Protein AF-A0A7S2MQW6-F1 (afdb_monomer_lite)

Organism: NCBI:txid1333877

Sequence (242 aa):
DEAFAADPEVPAHAQTISSLGTTLDVPSPPPAQWRIAEVPEQVVLKRGVRALADALAFTCSEDALQELAKRKDGSCLLMQGSFFRRLLRRELEIKSCHTG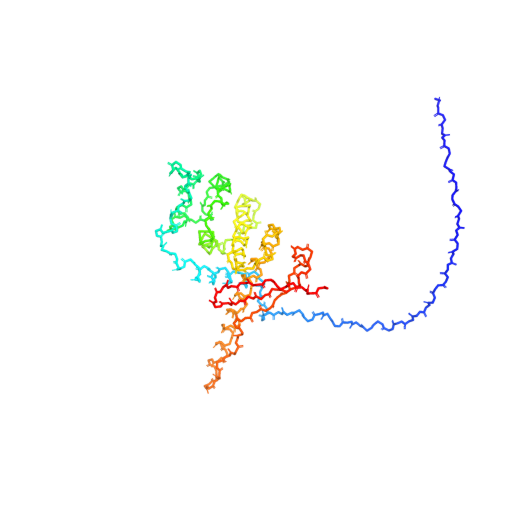DISNAQRDIRHLSCEQLLAIRADALDFSTDSESHSAHANFLLSLDAHLFEKLARRCAAACSRAADASPEAWFSLGVRLALVLGARDTLREEAQADAGKEEGAEESPIPTCWAFKVDETRWGASSYGLFNCETTEAVVLGGDS

pLDDT: mean 86.45, std 15.61, range [42.44, 98.5]

Foldseek 3Di:
DDDDDDDDDDDDDDDDDDDDPPDPPPPDPDPPPPDLVVDDLLQLLLLLLVLCLVVPLVVADLVRLLDFDADPVRHHPFPLSVVLSCLSVVVDQLVPDDLVSLQSRLVCLLRHALNSLSSSCNSCSPDDDPDPVCVSSVSSNVSSLLNNQLNLQCVQAVVAPLCPPFDSVQSSVSSSVLSSLSSSLVSVQVVVVVVVVVDDPDDDDCSDQKDKDAGDCVRRVQFGIKIAGNVVSHIYTDHDPD

Structure (mmCIF, N/CA/C/O backbone):
data_AF-A0A7S2MQW6-F1
#
_entry.id   AF-A0A7S2MQW6-F1
#
loop_
_atom_site.group_PDB
_atom_site.id
_atom_site.type_symbol
_atom_site.label_atom_id
_atom_site.label_alt_id
_atom_site.label_comp_id
_atom_site.label_asym_id
_atom_site.label_entity_id
_atom_site.label_seq_id
_atom_site.pdbx_PDB_ins_code
_atom_site.Cartn_x
_atom_site.Cartn_y
_atom_site.Cartn_z
_atom_site.occupancy
_atom_site.B_iso_or_equiv
_atom_site.auth_seq_id
_atom_site.auth_comp_id
_atom_site.auth_asym_id
_atom_site.auth_atom_id
_atom_site.pdbx_PDB_model_num
ATOM 1 N N . ASP A 1 1 ? 26.365 48.419 41.187 1.00 58.41 1 ASP A N 1
ATOM 2 C CA . ASP A 1 1 ? 27.831 48.356 41.152 1.00 58.41 1 ASP A CA 1
ATOM 3 C C . ASP A 1 1 ? 28.295 46.930 41.294 1.00 58.41 1 ASP A C 1
ATOM 5 O O . ASP A 1 1 ? 28.440 46.462 42.409 1.00 58.41 1 ASP A O 1
ATOM 9 N N . GLU A 1 2 ? 28.480 46.240 40.171 1.00 48.25 2 GLU A N 1
ATOM 10 C CA . GLU A 1 2 ? 29.341 45.058 40.109 1.00 48.25 2 GLU A CA 1
ATOM 11 C C . GLU A 1 2 ? 29.775 44.830 38.652 1.00 48.25 2 GLU A C 1
ATOM 13 O O . GLU A 1 2 ? 29.018 44.387 37.795 1.00 48.25 2 GLU A O 1
ATOM 18 N N . ALA A 1 3 ? 30.984 45.335 38.408 1.00 50.97 3 ALA A N 1
ATOM 19 C CA . ALA A 1 3 ? 32.040 44.919 37.490 1.00 50.97 3 ALA A CA 1
ATOM 20 C C . ALA A 1 3 ? 31.693 44.135 36.204 1.00 50.97 3 ALA A C 1
ATOM 22 O O . ALA A 1 3 ? 31.473 42.927 36.207 1.00 50.97 3 ALA A O 1
ATOM 23 N N . PHE A 1 4 ? 31.850 44.848 35.084 1.00 47.97 4 PHE A N 1
ATOM 24 C CA . PHE A 1 4 ? 32.220 44.335 33.762 1.00 47.97 4 PHE A CA 1
ATOM 25 C C . PHE A 1 4 ? 33.525 43.519 33.834 1.00 47.97 4 PHE A C 1
ATOM 27 O O . PHE A 1 4 ? 34.566 44.058 34.216 1.00 47.97 4 PHE A O 1
ATOM 34 N N . ALA A 1 5 ? 33.484 42.252 33.416 1.00 57.88 5 ALA A N 1
ATOM 35 C CA . ALA A 1 5 ? 34.670 41.438 33.161 1.00 57.88 5 ALA A CA 1
ATOM 36 C C . ALA A 1 5 ? 34.948 41.397 31.651 1.00 57.88 5 ALA A C 1
ATOM 38 O O . ALA A 1 5 ? 34.047 41.165 30.848 1.00 57.88 5 ALA A O 1
ATOM 39 N N . ALA A 1 6 ? 36.197 41.694 31.302 1.00 54.66 6 ALA A N 1
ATOM 40 C CA . ALA A 1 6 ? 36.709 41.874 29.953 1.00 54.66 6 ALA A CA 1
ATOM 41 C C . ALA A 1 6 ? 36.929 40.543 29.212 1.00 54.66 6 ALA A C 1
ATOM 43 O O . ALA A 1 6 ? 37.398 39.570 29.802 1.00 54.66 6 ALA A O 1
ATOM 44 N N . ASP A 1 7 ? 36.645 40.556 27.910 1.00 56.00 7 ASP A N 1
ATOM 45 C CA . ASP A 1 7 ? 36.990 39.505 26.947 1.00 56.00 7 ASP A CA 1
ATOM 46 C C . ASP A 1 7 ? 38.473 39.616 26.537 1.00 56.00 7 ASP A C 1
ATOM 48 O O . ASP A 1 7 ? 38.924 40.721 26.213 1.00 56.00 7 ASP A O 1
ATOM 52 N N . PRO A 1 8 ? 39.249 38.517 26.515 1.00 65.38 8 PRO A N 1
ATOM 53 C CA . PRO A 1 8 ? 40.601 38.524 25.973 1.00 65.38 8 PRO A CA 1
ATOM 54 C C . PRO A 1 8 ? 40.625 38.306 24.450 1.00 65.38 8 PRO A C 1
ATOM 56 O O . PRO A 1 8 ? 40.047 37.362 23.913 1.00 65.38 8 PRO A O 1
ATOM 59 N N . GLU A 1 9 ? 41.370 39.185 23.778 1.00 54.56 9 GLU A N 1
ATOM 60 C CA . GLU A 1 9 ? 41.767 39.122 22.371 1.00 54.56 9 GLU A CA 1
ATOM 61 C C . GLU A 1 9 ? 42.397 37.770 21.991 1.00 54.56 9 GLU A C 1
ATOM 63 O O . GLU A 1 9 ? 43.312 37.279 22.656 1.00 54.56 9 GLU A O 1
ATOM 68 N N . VAL A 1 10 ? 41.968 37.208 20.856 1.00 55.91 10 VAL A N 1
ATOM 69 C CA . VAL A 1 10 ? 42.625 36.067 20.199 1.00 55.91 10 VAL A CA 1
ATOM 70 C C . VAL A 1 10 ? 43.325 36.563 18.924 1.00 55.91 10 VAL A C 1
ATOM 72 O O . VAL A 1 10 ? 42.689 37.235 18.108 1.00 55.91 10 VAL A O 1
ATOM 75 N N . PRO A 1 11 ? 44.623 36.255 18.725 1.00 53.97 11 PRO A N 1
ATOM 76 C CA . PRO A 1 11 ? 45.421 36.812 17.640 1.00 53.97 11 PRO A CA 1
ATOM 77 C C . PRO A 1 11 ? 45.156 36.151 16.283 1.00 53.97 11 PRO A C 1
ATOM 79 O O . PRO A 1 11 ? 44.990 34.938 16.151 1.00 53.97 11 PRO A O 1
ATOM 82 N N . ALA A 1 12 ? 45.200 37.002 15.258 1.00 53.62 12 ALA A N 1
ATOM 83 C CA . ALA A 1 12 ? 45.164 36.667 13.846 1.00 53.62 12 ALA A CA 1
ATOM 84 C C . ALA A 1 12 ? 46.368 35.807 13.426 1.00 53.62 12 ALA A C 1
ATOM 86 O O . ALA A 1 12 ? 47.518 36.214 13.594 1.00 53.62 12 ALA A O 1
ATOM 87 N N . HIS A 1 13 ? 46.105 34.662 12.790 1.00 48.47 13 HIS A N 1
ATOM 88 C CA . HIS A 1 13 ? 47.126 33.876 12.103 1.00 48.47 13 HIS A CA 1
ATOM 89 C C . HIS A 1 13 ? 46.717 33.514 10.670 1.00 48.47 13 HIS A C 1
ATOM 91 O O . HIS A 1 13 ? 45.729 32.832 10.426 1.00 48.47 13 HIS A O 1
ATOM 97 N N . ALA A 1 14 ? 47.588 33.961 9.761 1.00 43.47 14 ALA A N 1
ATOM 98 C CA . ALA A 1 14 ? 48.016 33.319 8.522 1.00 43.47 14 ALA A CA 1
ATOM 99 C C . ALA A 1 14 ? 46.975 33.087 7.411 1.00 43.47 14 ALA A C 1
ATOM 101 O O . ALA A 1 14 ? 46.383 32.021 7.257 1.00 43.47 14 ALA A O 1
ATOM 102 N N . GLN A 1 15 ? 46.915 34.077 6.517 1.00 46.31 15 GLN A N 1
ATOM 103 C CA . GLN A 1 15 ? 46.529 33.896 5.122 1.00 46.31 15 GLN A CA 1
ATOM 104 C C . GLN A 1 15 ? 47.489 32.904 4.445 1.00 46.31 15 GLN A C 1
ATOM 106 O O . GLN A 1 15 ? 48.675 33.191 4.287 1.00 46.31 15 GLN A O 1
ATOM 111 N N . THR A 1 16 ? 46.973 31.748 4.026 1.00 47.38 16 THR A N 1
ATOM 112 C CA . THR A 1 16 ? 47.656 30.855 3.082 1.00 47.38 16 THR A CA 1
ATOM 113 C C . THR A 1 16 ? 46.995 31.013 1.721 1.00 47.38 16 THR A C 1
ATOM 115 O O . THR A 1 16 ? 45.834 30.660 1.526 1.00 47.38 16 THR A O 1
ATOM 118 N N . ILE A 1 17 ? 47.753 31.579 0.787 1.00 53.75 17 ILE A N 1
ATOM 119 C CA . ILE A 1 17 ? 47.411 31.723 -0.626 1.00 53.75 17 ILE A CA 1
ATOM 120 C C . ILE A 1 17 ? 47.468 30.323 -1.249 1.00 53.75 17 ILE A C 1
ATOM 122 O O . ILE A 1 17 ? 48.550 29.757 -1.381 1.00 53.75 17 ILE A O 1
ATOM 126 N N . SER A 1 18 ? 46.316 29.755 -1.610 1.00 47.19 18 SER A N 1
ATOM 127 C CA . SER A 1 18 ? 46.234 28.529 -2.412 1.00 47.19 18 SER A CA 1
ATOM 128 C C . SER A 1 18 ? 45.702 28.844 -3.806 1.00 47.19 18 SER A C 1
ATOM 130 O O . SER A 1 18 ? 44.579 29.308 -3.970 1.00 47.19 18 SER A O 1
ATOM 132 N N . SER A 1 19 ? 46.587 28.610 -4.775 1.00 42.44 19 SER A N 1
ATOM 133 C CA . SER A 1 19 ? 46.403 28.337 -6.202 1.00 42.44 19 SER A CA 1
ATOM 134 C C . SER A 1 19 ? 45.036 28.589 -6.842 1.00 42.44 19 SER A C 1
ATOM 136 O O . SER A 1 19 ? 44.086 27.830 -6.668 1.00 42.44 19 SER A O 1
ATOM 138 N N . LEU A 1 20 ? 45.035 29.554 -7.765 1.00 44.22 20 LEU A N 1
ATOM 139 C CA . LEU A 1 20 ? 44.124 29.634 -8.906 1.00 44.22 20 LEU A CA 1
ATOM 140 C C . LEU A 1 20 ? 44.379 28.451 -9.857 1.00 44.22 20 LEU A C 1
ATOM 142 O O . LEU A 1 20 ? 45.150 28.549 -10.808 1.00 44.22 20 LEU A O 1
ATOM 146 N N . GLY A 1 21 ? 43.741 27.316 -9.580 1.00 46.34 21 GLY A N 1
ATOM 147 C CA . GLY A 1 21 ? 43.510 26.267 -10.566 1.00 46.34 21 GLY A CA 1
ATOM 148 C C . GLY A 1 21 ? 42.206 26.565 -11.295 1.00 46.34 21 GLY A C 1
ATOM 149 O O . GLY A 1 21 ? 41.134 26.301 -10.765 1.00 46.34 21 GLY A O 1
ATOM 150 N N . THR A 1 22 ? 42.283 27.143 -12.493 1.00 46.34 22 THR A N 1
ATOM 151 C CA . THR A 1 22 ? 41.127 27.321 -13.381 1.00 46.34 22 THR A CA 1
ATOM 152 C C . THR A 1 22 ? 40.747 25.962 -13.971 1.00 46.34 22 THR A C 1
ATOM 154 O O . THR A 1 22 ? 41.090 25.636 -15.105 1.00 46.34 22 THR A O 1
ATOM 157 N N . THR A 1 23 ? 40.081 25.124 -13.178 1.00 56.25 23 THR A N 1
ATOM 158 C CA . THR A 1 23 ? 39.354 23.963 -13.689 1.00 56.25 23 THR A CA 1
ATOM 159 C C . THR A 1 23 ? 38.196 24.482 -14.528 1.00 56.25 23 THR A C 1
ATOM 161 O O . THR A 1 23 ? 37.288 25.123 -14.004 1.00 56.25 23 THR A O 1
ATOM 164 N N . LEU A 1 24 ? 38.270 24.252 -15.840 1.00 58.19 24 LEU A N 1
ATOM 165 C CA . LEU A 1 24 ? 37.151 24.425 -16.758 1.00 58.19 24 LEU A CA 1
ATOM 166 C C . LEU A 1 24 ? 35.983 23.590 -16.229 1.00 58.19 24 LEU A C 1
ATOM 168 O O . LEU A 1 24 ? 36.017 22.362 -16.270 1.00 58.19 24 LEU A O 1
ATOM 172 N N . ASP A 1 25 ? 35.000 24.292 -15.677 1.00 56.12 25 ASP A N 1
ATOM 173 C CA . ASP A 1 25 ? 33.755 23.762 -15.146 1.00 56.12 25 ASP A CA 1
ATOM 174 C C . ASP A 1 25 ? 32.937 23.238 -16.332 1.00 56.12 25 ASP A C 1
ATOM 176 O O . ASP A 1 25 ? 32.205 23.977 -16.991 1.00 56.12 25 ASP A O 1
ATOM 180 N N . VAL A 1 26 ? 33.175 21.980 -16.715 1.00 71.50 26 VAL A N 1
ATOM 181 C CA . VAL A 1 26 ? 32.331 21.286 -17.687 1.00 71.50 26 VAL A CA 1
ATOM 182 C C . VAL A 1 26 ? 31.035 20.979 -16.944 1.00 71.50 26 VAL A C 1
ATOM 184 O O . VAL A 1 26 ? 31.076 20.155 -16.027 1.00 71.50 26 VAL A O 1
ATOM 187 N N . PRO A 1 27 ? 29.897 21.613 -17.291 1.00 67.50 27 PRO A N 1
ATOM 188 C CA . PRO A 1 27 ? 28.637 21.317 -16.636 1.00 67.50 27 PRO A CA 1
ATOM 189 C C . PRO A 1 27 ? 28.338 19.841 -16.872 1.00 67.50 27 PRO A C 1
ATOM 191 O O . PRO A 1 27 ? 28.056 19.421 -17.997 1.00 67.50 27 PRO A O 1
ATOM 194 N N . SER A 1 28 ? 28.458 19.042 -15.808 1.00 64.06 28 SER A N 1
ATOM 195 C CA . SER A 1 28 ? 28.019 17.655 -15.824 1.00 64.06 28 SER A CA 1
ATOM 196 C C . SER A 1 28 ? 26.571 17.670 -16.305 1.00 64.06 28 SER A C 1
ATOM 198 O O . SER A 1 28 ? 25.765 18.392 -15.704 1.00 64.06 28 SER A O 1
ATOM 200 N N . PRO A 1 29 ? 26.218 16.933 -17.376 1.00 62.38 29 PRO A N 1
ATOM 201 C CA . PRO A 1 29 ? 24.828 16.839 -17.779 1.00 62.38 29 PRO A CA 1
ATOM 202 C C . PRO A 1 29 ? 24.027 16.412 -16.545 1.00 62.38 29 PRO A C 1
ATOM 204 O O . PRO A 1 29 ? 24.502 15.548 -15.792 1.00 62.38 29 PRO A O 1
ATOM 207 N N . PRO A 1 30 ? 22.874 17.053 -16.275 1.00 61.06 30 PRO A N 1
ATOM 208 C CA . PRO A 1 30 ? 22.051 16.664 -15.146 1.00 61.06 30 PRO A CA 1
ATOM 209 C C . PRO A 1 30 ? 21.809 15.157 -15.261 1.00 61.06 30 PRO A C 1
ATOM 211 O O . PRO A 1 30 ? 21.583 14.673 -16.378 1.00 61.06 30 PRO A O 1
ATOM 214 N N . PRO A 1 31 ? 21.935 14.403 -14.154 1.00 56.22 31 PRO A N 1
ATOM 215 C CA . PRO A 1 31 ? 21.779 12.958 -14.187 1.00 56.22 31 PRO A CA 1
ATOM 216 C C . PRO A 1 31 ? 20.476 12.657 -14.911 1.00 56.22 31 PRO A C 1
ATOM 218 O O . PRO A 1 31 ? 19.449 13.241 -14.561 1.00 56.22 31 PRO A O 1
ATOM 221 N N . ALA A 1 32 ? 20.548 11.829 -15.958 1.00 50.50 32 ALA A N 1
ATOM 222 C CA . ALA A 1 32 ? 19.401 11.483 -16.781 1.00 50.50 32 ALA A CA 1
ATOM 223 C 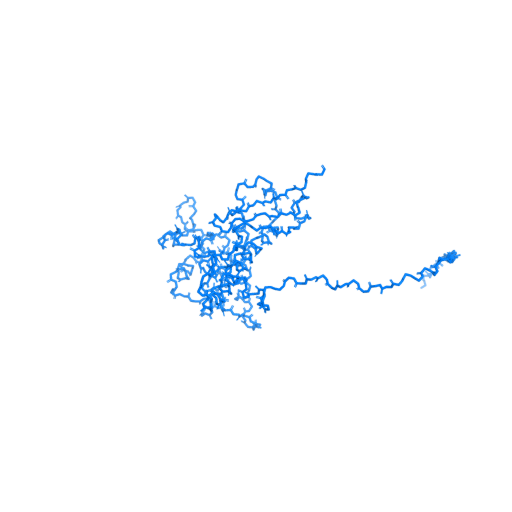C . ALA A 1 32 ? 18.269 11.056 -15.848 1.00 50.50 32 ALA A C 1
ATOM 225 O O . ALA A 1 32 ? 18.327 10.003 -15.210 1.00 50.50 32 ALA A O 1
ATOM 226 N N . GLN A 1 33 ? 17.292 11.941 -15.677 1.00 51.41 33 GLN A N 1
ATOM 227 C CA . GLN A 1 33 ? 16.165 11.671 -14.816 1.00 51.41 33 GLN A CA 1
ATOM 228 C C . GLN A 1 33 ? 15.348 10.649 -15.590 1.00 51.41 33 GLN A C 1
ATOM 230 O O . GLN A 1 33 ? 14.777 10.966 -16.631 1.00 51.41 33 GLN A O 1
ATOM 235 N N . TRP A 1 34 ? 15.389 9.397 -15.144 1.00 51.97 34 TRP A N 1
ATOM 236 C CA . TRP A 1 34 ? 14.617 8.319 -15.741 1.00 51.97 34 TRP A CA 1
ATOM 237 C C . TRP A 1 34 ? 13.142 8.666 -15.546 1.00 51.97 34 TRP A C 1
ATOM 239 O O . TRP A 1 34 ? 12.596 8.517 -14.455 1.00 51.97 34 TRP A O 1
ATOM 249 N N . ARG A 1 35 ? 12.522 9.229 -16.584 1.00 60.66 35 ARG A N 1
ATOM 250 C CA . ARG A 1 35 ? 11.093 9.531 -16.618 1.00 60.66 35 ARG A CA 1
ATOM 251 C C . ARG A 1 35 ? 10.442 8.422 -17.421 1.00 60.66 35 ARG A C 1
ATOM 253 O O . ARG A 1 35 ? 10.737 8.268 -18.601 1.00 60.66 35 ARG A O 1
ATOM 260 N N . ILE A 1 36 ? 9.571 7.658 -16.776 1.00 71.06 36 ILE A N 1
ATOM 261 C CA . ILE A 1 36 ? 8.643 6.779 -17.484 1.00 71.06 36 ILE A CA 1
ATOM 262 C C . ILE A 1 36 ? 7.655 7.720 -18.177 1.00 71.06 36 ILE A C 1
ATOM 264 O O . ILE A 1 36 ? 6.808 8.298 -17.505 1.00 71.06 36 ILE A O 1
ATOM 268 N N . ALA A 1 37 ? 7.874 7.981 -19.468 1.00 67.56 37 ALA A N 1
ATOM 269 C CA . ALA A 1 37 ? 6.926 8.622 -20.384 1.00 67.56 37 ALA A CA 1
ATOM 270 C C . ALA A 1 37 ? 6.151 9.847 -19.845 1.00 67.56 37 ALA A C 1
ATOM 272 O O . ALA A 1 37 ? 4.948 9.972 -20.039 1.00 67.56 37 ALA A O 1
ATOM 273 N N . GLU A 1 38 ? 6.824 10.754 -19.126 1.00 85.00 38 GLU A N 1
ATOM 274 C CA . GLU A 1 38 ? 6.195 11.944 -18.515 1.00 85.00 38 GLU A CA 1
ATOM 275 C C . GLU A 1 38 ? 5.063 11.648 -17.503 1.00 85.00 38 GLU A C 1
ATOM 277 O O . GLU A 1 38 ? 4.389 12.568 -17.036 1.00 85.00 38 GLU A O 1
ATOM 282 N N . VAL A 1 39 ? 4.888 10.388 -17.093 1.00 90.12 39 VAL A N 1
ATOM 283 C CA . VAL A 1 39 ? 3.854 9.969 -16.146 1.00 90.12 39 VAL A CA 1
ATOM 284 C C . VAL A 1 39 ? 4.245 10.407 -14.728 1.00 90.12 39 VAL A C 1
ATOM 286 O O . VAL A 1 39 ? 5.336 10.071 -14.254 1.00 90.12 39 VAL A O 1
ATOM 289 N N . PRO A 1 40 ? 3.378 11.142 -14.004 1.00 92.88 40 PRO A N 1
ATOM 290 C CA . PRO A 1 40 ? 3.662 11.534 -12.628 1.00 92.88 40 PRO A CA 1
ATOM 291 C C . PRO A 1 40 ? 3.847 10.317 -11.715 1.00 92.88 40 PRO A C 1
ATOM 293 O O . PRO A 1 40 ? 3.068 9.366 -11.777 1.00 92.88 40 PRO A O 1
ATOM 296 N N . GLU A 1 41 ? 4.810 10.381 -10.792 1.00 93.62 41 GLU A N 1
ATOM 297 C CA . GLU A 1 41 ? 5.100 9.294 -9.842 1.00 93.62 41 GLU A CA 1
ATOM 298 C C . GLU A 1 41 ? 3.855 8.847 -9.063 1.00 93.62 41 GLU A C 1
ATOM 300 O O . GLU A 1 41 ? 3.633 7.657 -8.869 1.00 93.62 41 GLU A O 1
ATOM 305 N N . GLN A 1 42 ? 2.979 9.784 -8.690 1.00 94.31 42 GLN A N 1
ATOM 306 C CA . GLN A 1 42 ? 1.724 9.469 -8.009 1.00 94.31 42 GLN A CA 1
ATOM 307 C C . GLN A 1 42 ? 0.798 8.576 -8.854 1.00 94.31 42 GLN A C 1
ATOM 309 O O . GLN A 1 42 ? 0.115 7.714 -8.305 1.00 94.31 42 GLN A O 1
ATOM 314 N N . VAL A 1 43 ? 0.769 8.749 -10.180 1.00 95.31 43 VAL A N 1
ATOM 315 C CA . VAL A 1 43 ? -0.017 7.895 -11.088 1.00 95.31 43 VAL A CA 1
ATOM 316 C C . VAL A 1 43 ? 0.586 6.493 -11.138 1.00 95.31 43 VAL A C 1
ATOM 318 O O . VAL A 1 43 ? -0.150 5.512 -11.026 1.00 95.31 43 VAL A O 1
ATOM 321 N N . VAL A 1 44 ? 1.916 6.401 -11.220 1.00 96.50 44 VAL A N 1
ATOM 322 C CA . VAL A 1 44 ? 2.652 5.129 -11.164 1.00 96.50 44 VAL A CA 1
ATOM 323 C C . VAL A 1 44 ? 2.376 4.415 -9.839 1.00 96.50 44 VAL A C 1
ATOM 325 O O . VAL A 1 44 ? 1.979 3.254 -9.834 1.00 96.50 44 VAL A O 1
ATOM 328 N N . LEU A 1 45 ? 2.474 5.116 -8.709 1.00 97.06 45 LEU A N 1
ATOM 329 C CA . LEU A 1 45 ? 2.191 4.556 -7.389 1.00 97.06 45 LEU A CA 1
ATOM 330 C C . LEU A 1 45 ? 0.751 4.038 -7.287 1.00 97.06 45 LEU A C 1
ATOM 332 O O . LEU A 1 45 ? 0.538 2.922 -6.815 1.00 97.06 45 LEU A O 1
ATOM 336 N N . LYS A 1 46 ? -0.240 4.805 -7.769 1.00 97.25 46 LYS A N 1
ATOM 337 C CA . LYS A 1 46 ? -1.646 4.366 -7.793 1.00 97.25 46 LYS A CA 1
ATOM 338 C C . LYS A 1 46 ? -1.825 3.075 -8.588 1.00 97.25 46 LYS A C 1
ATOM 340 O O . LYS A 1 46 ? -2.515 2.173 -8.119 1.00 97.25 46 LYS A O 1
ATOM 345 N N . ARG A 1 47 ? -1.208 2.979 -9.770 1.00 97.62 47 ARG A N 1
ATOM 346 C CA . ARG A 1 47 ? -1.222 1.757 -10.592 1.00 97.62 47 ARG A CA 1
ATOM 347 C C . ARG A 1 47 ? -0.610 0.584 -9.834 1.00 97.62 47 ARG A C 1
ATOM 349 O O . ARG A 1 47 ? -1.229 -0.467 -9.754 1.00 97.62 47 ARG A O 1
ATOM 356 N N . GLY A 1 48 ? 0.525 0.807 -9.177 1.00 97.38 48 GLY A N 1
ATOM 357 C CA . GLY A 1 48 ? 1.181 -0.179 -8.325 1.00 97.38 48 GLY A CA 1
ATOM 358 C C . GLY A 1 48 ? 0.312 -0.707 -7.189 1.00 97.38 48 GLY A C 1
ATOM 359 O O . GLY A 1 48 ? 0.239 -1.912 -6.973 1.00 97.38 48 GLY A O 1
ATOM 360 N N . VAL A 1 49 ? -0.385 0.182 -6.475 1.00 97.62 49 VAL A N 1
ATOM 361 C CA . VAL A 1 49 ? -1.304 -0.217 -5.398 1.00 97.62 49 VAL A CA 1
ATOM 362 C C . VAL A 1 49 ? -2.482 -1.031 -5.941 1.00 97.62 49 VAL A C 1
ATOM 364 O O . VAL A 1 49 ? -2.854 -2.019 -5.312 1.00 97.62 49 VAL A O 1
ATOM 367 N N . ARG A 1 50 ? -3.038 -0.674 -7.110 1.00 97.19 50 ARG A N 1
ATOM 368 C CA . ARG A 1 50 ? -4.080 -1.485 -7.769 1.00 97.19 50 ARG A CA 1
ATOM 369 C C . ARG A 1 50 ? -3.549 -2.859 -8.159 1.00 97.19 50 ARG A C 1
ATOM 371 O O . ARG A 1 50 ? -4.142 -3.848 -7.765 1.00 97.19 50 ARG A O 1
ATOM 378 N N . ALA A 1 51 ? -2.387 -2.921 -8.804 1.00 96.31 51 ALA A N 1
ATOM 379 C CA . ALA A 1 51 ? -1.753 -4.180 -9.188 1.00 96.31 51 ALA A CA 1
ATOM 380 C C . ALA A 1 51 ? -1.480 -5.095 -7.982 1.00 96.31 51 ALA A C 1
ATOM 382 O O . ALA A 1 51 ? -1.663 -6.306 -8.058 1.00 96.31 51 ALA A O 1
ATOM 383 N N . LEU A 1 52 ? -1.075 -4.521 -6.845 1.00 95.62 52 LEU A N 1
ATOM 384 C CA . LEU A 1 52 ? -0.904 -5.254 -5.590 1.00 95.62 52 LEU A CA 1
ATOM 385 C C . LEU A 1 52 ? -2.225 -5.736 -5.002 1.00 95.62 52 LEU A C 1
ATOM 387 O O . LEU A 1 52 ? -2.285 -6.856 -4.502 1.00 95.62 52 LEU A O 1
ATOM 391 N N . ALA A 1 53 ? -3.272 -4.911 -5.039 1.00 95.06 53 ALA A N 1
ATOM 392 C CA . ALA A 1 53 ? -4.604 -5.336 -4.632 1.00 95.06 53 ALA A CA 1
ATOM 393 C C . ALA A 1 53 ? -5.099 -6.479 -5.534 1.00 95.06 53 ALA A C 1
ATOM 395 O O . ALA A 1 53 ? -5.566 -7.493 -5.024 1.00 95.06 53 ALA A O 1
ATOM 396 N N . ASP A 1 54 ? -4.885 -6.379 -6.844 1.00 92.12 54 ASP A N 1
ATOM 397 C CA . ASP A 1 54 ? -5.254 -7.404 -7.816 1.00 92.12 54 ASP A CA 1
ATOM 398 C C . ASP A 1 54 ? -4.490 -8.719 -7.579 1.00 92.12 54 ASP A C 1
ATOM 400 O O . ASP A 1 54 ? -5.074 -9.801 -7.569 1.00 92.12 54 ASP A O 1
ATOM 404 N N . ALA A 1 55 ? -3.187 -8.637 -7.302 1.00 90.94 55 ALA A N 1
ATOM 405 C CA . ALA A 1 55 ? -2.347 -9.808 -7.065 1.00 90.94 55 ALA A CA 1
ATOM 406 C C . ALA A 1 55 ? -2.564 -10.453 -5.686 1.00 90.94 55 ALA A C 1
ATOM 408 O O . ALA A 1 55 ? -2.517 -11.675 -5.565 1.00 90.94 55 ALA A O 1
ATOM 409 N N . LEU A 1 56 ? -2.766 -9.654 -4.631 1.00 86.56 56 LEU A N 1
ATOM 410 C CA . LEU A 1 56 ? -2.772 -10.140 -3.247 1.00 86.56 56 LEU A CA 1
ATOM 411 C C . LEU A 1 56 ? -4.177 -10.239 -2.653 1.00 86.56 56 LEU A C 1
ATOM 413 O O . LEU A 1 56 ? -4.457 -11.203 -1.943 1.00 86.56 56 LEU A O 1
ATOM 417 N N . ALA A 1 57 ? -5.072 -9.289 -2.926 1.00 72.75 57 ALA A N 1
ATOM 418 C CA . ALA A 1 57 ? -6.410 -9.300 -2.337 1.00 72.75 57 ALA A CA 1
ATOM 419 C C . ALA A 1 57 ? -7.318 -10.352 -2.990 1.00 72.75 57 ALA A C 1
ATOM 421 O O . ALA A 1 57 ? -8.085 -10.984 -2.274 1.00 72.75 57 ALA A O 1
ATOM 422 N N . PHE A 1 58 ? -7.172 -10.641 -4.292 1.00 70.44 58 PHE A N 1
ATOM 423 C CA . PHE A 1 58 ? -7.946 -11.711 -4.951 1.00 70.44 58 PHE A CA 1
ATOM 424 C C . PHE A 1 58 ? -7.539 -13.126 -4.527 1.00 70.44 58 PHE A C 1
ATOM 426 O O . PHE A 1 58 ? -8.283 -14.075 -4.769 1.00 70.44 58 PHE A O 1
ATOM 433 N N . THR A 1 59 ? -6.391 -13.292 -3.862 1.00 83.06 59 THR A N 1
ATOM 434 C CA . THR A 1 59 ? -6.049 -14.581 -3.234 1.00 83.06 59 THR A CA 1
ATOM 435 C C . THR A 1 59 ? -6.831 -14.827 -1.941 1.00 83.06 59 THR A C 1
ATOM 437 O O . THR A 1 59 ? -6.890 -15.958 -1.461 1.00 83.06 59 THR A O 1
ATOM 440 N N . CYS A 1 60 ? -7.453 -13.784 -1.382 1.00 87.44 60 CYS A N 1
ATOM 441 C CA . CYS A 1 60 ? -8.258 -13.843 -0.173 1.00 87.44 60 CYS A CA 1
ATOM 442 C C . CYS A 1 60 ? -9.745 -13.907 -0.549 1.00 87.44 60 CYS A C 1
ATOM 444 O O . CYS A 1 60 ? -10.210 -13.138 -1.389 1.00 87.44 60 CYS A O 1
ATOM 446 N N . SER A 1 61 ? -10.515 -14.808 0.067 1.00 91.88 61 SER A N 1
ATOM 447 C CA . SER A 1 61 ? -11.970 -14.783 -0.112 1.00 91.88 61 SER A CA 1
ATOM 448 C C . SER A 1 61 ? -12.557 -13.509 0.501 1.00 91.88 61 SER A C 1
ATOM 450 O O . SER A 1 61 ? -12.019 -12.972 1.473 1.00 91.88 61 SER A O 1
ATOM 452 N N . GLU A 1 62 ? -13.692 -13.039 -0.024 1.00 90.50 62 GLU A N 1
ATOM 453 C CA . GLU A 1 62 ? -14.392 -11.890 0.566 1.00 90.50 62 GLU A CA 1
ATOM 454 C C . GLU A 1 62 ? -14.702 -12.127 2.050 1.00 90.50 62 GLU A C 1
ATOM 456 O O . GLU A 1 62 ? -14.513 -11.228 2.864 1.00 90.50 62 GLU A O 1
ATOM 461 N N . ASP A 1 63 ? -15.078 -13.353 2.424 1.00 92.38 63 ASP A N 1
ATOM 462 C CA . ASP A 1 63 ? -15.306 -13.732 3.821 1.00 92.38 63 ASP A CA 1
ATOM 463 C C . ASP A 1 63 ? -14.046 -13.567 4.680 1.00 92.38 63 ASP A C 1
ATOM 465 O O . ASP A 1 63 ? -14.122 -13.001 5.771 1.00 92.38 63 ASP A O 1
ATOM 469 N N . ALA A 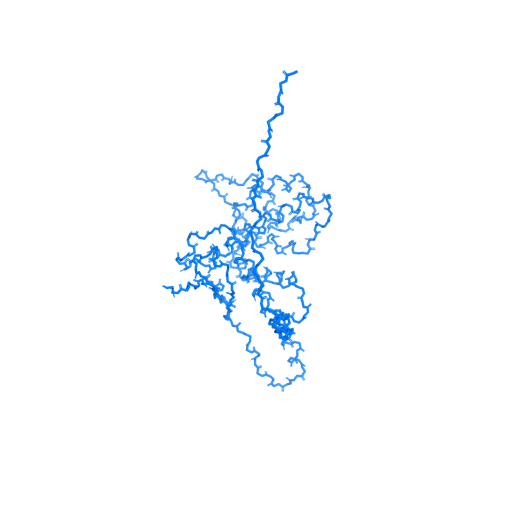1 64 ? -12.879 -13.983 4.176 1.00 93.12 64 ALA A N 1
ATOM 470 C CA . ALA A 1 64 ? -11.611 -13.846 4.885 1.00 93.12 64 ALA A CA 1
ATOM 471 C C . ALA A 1 64 ? -11.191 -12.374 5.041 1.00 93.12 64 ALA A C 1
ATOM 473 O O . ALA A 1 64 ? -10.686 -11.990 6.097 1.00 93.12 64 ALA A O 1
ATOM 474 N N . LEU A 1 65 ? -11.487 -11.509 4.061 1.00 94.19 65 LEU A N 1
ATOM 475 C CA . LEU A 1 65 ? -11.293 -10.062 4.214 1.00 94.19 65 LEU A CA 1
ATOM 476 C C . LEU A 1 65 ? -12.142 -9.485 5.354 1.00 94.19 65 LEU A C 1
ATOM 478 O O . LEU A 1 65 ? -11.706 -8.544 6.015 1.00 94.19 65 LEU A O 1
ATOM 482 N N . GLN A 1 66 ? -13.318 -10.050 5.641 1.00 95.25 66 GLN A N 1
ATOM 483 C CA . GLN A 1 66 ? -14.190 -9.600 6.736 1.00 95.25 66 GLN A CA 1
ATOM 484 C C . GLN A 1 66 ? -13.767 -10.118 8.121 1.00 95.25 66 GLN A C 1
ATOM 486 O O . GLN A 1 66 ? -14.295 -9.658 9.147 1.00 95.25 66 GLN A O 1
ATOM 491 N N . GLU A 1 67 ? -12.821 -11.057 8.186 1.00 96.19 67 GLU A N 1
ATOM 492 C CA . GLU A 1 67 ? -12.308 -11.593 9.442 1.00 96.19 67 GLU A CA 1
ATOM 493 C C . GLU A 1 67 ? -11.347 -10.603 10.108 1.00 96.19 67 GLU A C 1
ATOM 495 O O . GLU A 1 67 ? -10.151 -10.520 9.834 1.00 96.19 67 GLU A O 1
ATOM 500 N N . LEU A 1 68 ? -11.894 -9.812 11.029 1.00 97.31 68 LEU A N 1
ATOM 501 C CA . LEU A 1 68 ? -11.100 -8.890 11.835 1.00 97.31 68 LEU A CA 1
ATOM 502 C C . LEU A 1 68 ? -10.328 -9.628 12.929 1.00 97.31 68 LEU A C 1
ATOM 504 O O . LEU A 1 68 ? -10.830 -10.590 13.518 1.00 97.31 68 LEU A O 1
ATOM 508 N N . ALA A 1 69 ? -9.150 -9.099 13.267 1.00 97.00 69 ALA A N 1
ATOM 509 C CA . ALA A 1 69 ? -8.315 -9.616 14.343 1.00 97.00 69 ALA A CA 1
ATOM 510 C C . ALA A 1 69 ? -9.109 -9.784 15.652 1.00 97.00 69 ALA A C 1
ATOM 512 O O . ALA A 1 69 ? -9.891 -8.913 16.054 1.00 97.00 69 ALA A O 1
ATOM 513 N N . LYS A 1 70 ? -8.883 -10.911 16.332 1.00 97.81 70 LYS A N 1
ATOM 514 C CA . LYS A 1 70 ? -9.519 -11.269 17.606 1.00 97.81 70 LYS A CA 1
ATOM 515 C C . LYS A 1 70 ? -8.475 -11.384 18.715 1.00 97.81 70 LYS A C 1
ATOM 517 O O . LYS A 1 70 ? -7.321 -11.732 18.474 1.00 97.81 70 LYS A O 1
ATOM 522 N N . ARG A 1 71 ? -8.884 -11.084 19.944 1.00 97.06 71 ARG A N 1
ATOM 523 C CA . ARG A 1 71 ? -8.114 -11.341 21.166 1.00 97.06 71 ARG A CA 1
ATOM 524 C C . ARG A 1 71 ? -8.149 -12.835 21.506 1.00 97.06 71 ARG A C 1
ATOM 526 O O . ARG A 1 71 ? -8.913 -13.602 20.926 1.00 97.06 71 ARG A O 1
ATOM 533 N N . LYS A 1 72 ? -7.345 -13.247 22.493 1.00 97.38 72 LYS A N 1
ATOM 534 C CA . LYS A 1 72 ? -7.296 -14.643 22.978 1.00 97.38 72 LYS A CA 1
ATOM 535 C C . LYS A 1 72 ? -8.645 -15.152 23.510 1.00 97.38 72 LYS A C 1
ATOM 537 O O . LYS A 1 72 ? -8.880 -16.351 23.487 1.00 97.38 72 LYS A O 1
ATOM 542 N N . ASP A 1 73 ? -9.511 -14.251 23.972 1.00 96.88 73 ASP A N 1
ATOM 543 C CA . ASP A 1 73 ? -10.875 -14.545 24.436 1.00 96.88 73 ASP A CA 1
ATOM 544 C C . ASP A 1 73 ? -11.911 -14.624 23.292 1.00 96.88 73 ASP A C 1
ATOM 546 O O . ASP A 1 73 ? -13.094 -14.839 23.541 1.00 96.88 73 ASP A O 1
ATOM 550 N N . GLY A 1 74 ? -11.486 -14.432 22.038 1.00 96.69 74 GLY A N 1
ATOM 551 C CA . GLY A 1 74 ? -12.347 -14.414 20.855 1.00 96.69 74 GLY A CA 1
ATOM 552 C C . GLY A 1 74 ? -13.029 -13.070 20.572 1.00 96.69 74 GLY A C 1
ATOM 553 O O . GLY A 1 74 ? -13.627 -12.917 19.504 1.00 96.69 74 GLY A O 1
ATOM 554 N N . SER A 1 75 ? -12.925 -12.080 21.466 1.00 95.69 75 SER A N 1
ATOM 555 C CA . SER A 1 75 ? -13.482 -10.742 21.240 1.00 95.69 75 SER A CA 1
ATOM 556 C C . SER A 1 75 ? -12.726 -9.995 20.137 1.00 95.69 75 SER A C 1
ATOM 558 O O . SER A 1 75 ? -11.544 -10.241 19.893 1.00 95.69 75 SER A O 1
ATOM 560 N N . CYS A 1 76 ? -13.402 -9.080 19.435 1.00 96.12 76 CYS A N 1
ATOM 561 C CA . CYS A 1 76 ? -12.764 -8.300 18.374 1.00 96.12 76 CYS A CA 1
ATOM 562 C C . CYS A 1 76 ? -11.692 -7.371 18.964 1.00 96.12 76 CYS A C 1
ATOM 564 O O . CYS A 1 76 ? -11.929 -6.672 19.950 1.00 96.12 76 CYS A O 1
ATOM 566 N N . LEU A 1 77 ? -10.505 -7.373 18.356 1.00 97.50 77 LEU A N 1
ATOM 567 C CA . LEU A 1 77 ? -9.389 -6.532 18.775 1.00 97.50 77 LEU A CA 1
ATOM 568 C C . LEU A 1 77 ? -9.638 -5.054 18.443 1.00 97.50 77 LEU A C 1
ATOM 570 O O . LEU A 1 77 ? -9.198 -4.191 19.201 1.00 97.50 77 LEU A O 1
ATOM 574 N N . LEU A 1 78 ? -10.354 -4.789 17.345 1.00 97.94 78 LEU A N 1
ATOM 575 C CA . LEU A 1 78 ? -10.664 -3.454 16.840 1.00 97.94 78 LEU A CA 1
ATOM 576 C C . LEU A 1 78 ? -11.887 -2.879 17.558 1.00 97.94 78 LEU A C 1
ATOM 578 O O . LEU A 1 78 ? -12.928 -3.534 17.654 1.00 97.94 78 LEU A O 1
ATOM 582 N N . MET A 1 79 ? -11.786 -1.631 18.008 1.00 97.25 79 MET A N 1
ATOM 583 C CA . MET A 1 79 ? -12.906 -0.906 18.616 1.00 97.25 79 MET A CA 1
ATOM 584 C C . MET A 1 79 ? -13.917 -0.445 17.566 1.00 97.25 79 MET A C 1
ATOM 586 O O . MET A 1 79 ? -15.122 -0.519 17.793 1.00 97.25 79 MET A O 1
ATOM 590 N N . GLN A 1 80 ? -13.439 -0.058 16.387 1.00 97.56 80 GLN A N 1
ATOM 591 C CA . GLN A 1 80 ? -14.231 0.355 15.230 1.00 97.56 80 GLN A CA 1
ATOM 592 C C . GLN A 1 80 ? -14.439 -0.801 14.238 1.00 97.56 80 GLN A C 1
ATOM 594 O O . GLN A 1 80 ? -14.437 -0.618 13.023 1.00 97.56 80 GLN A O 1
ATOM 599 N N . GLY A 1 81 ? -14.628 -2.029 14.735 1.00 97.31 81 GLY A N 1
ATOM 600 C CA . GLY A 1 81 ? -14.751 -3.206 13.869 1.00 97.31 81 GLY A CA 1
ATOM 601 C C . GLY A 1 81 ? -15.929 -3.142 12.882 1.00 97.31 81 GLY A C 1
ATOM 602 O O . GLY A 1 81 ? -15.809 -3.586 11.745 1.00 97.31 81 GLY A O 1
ATOM 603 N N . SER A 1 82 ? -17.070 -2.563 13.266 1.00 97.56 82 SER A N 1
ATOM 604 C CA . SER A 1 82 ? -18.204 -2.370 12.344 1.00 97.56 82 SER A CA 1
ATOM 605 C C . SER A 1 82 ? -17.881 -1.391 11.212 1.00 97.56 82 SER A C 1
ATOM 607 O O . SER A 1 82 ? -18.276 -1.637 10.076 1.00 97.56 82 SER A O 1
ATOM 609 N N . PHE A 1 83 ? -17.135 -0.323 11.502 1.00 98.12 83 PHE A N 1
ATOM 610 C CA . PHE A 1 83 ? -16.687 0.657 10.514 1.00 98.12 83 PHE A CA 1
ATOM 611 C C . PHE A 1 83 ? -15.804 0.004 9.444 1.00 98.12 83 PHE A C 1
ATOM 613 O O . PHE A 1 83 ? -16.094 0.128 8.256 1.00 98.12 83 PHE A O 1
ATOM 620 N N . PHE A 1 84 ? -14.796 -0.776 9.848 1.00 98.31 84 PHE A N 1
ATOM 621 C CA . PHE A 1 84 ? -13.918 -1.453 8.888 1.00 98.31 84 PHE A CA 1
ATOM 622 C C . PHE A 1 84 ? -14.631 -2.520 8.064 1.00 98.31 84 PHE A C 1
ATOM 624 O O . PHE A 1 84 ? -14.375 -2.603 6.870 1.00 98.31 84 PHE A O 1
ATOM 631 N N . ARG A 1 85 ? -15.568 -3.287 8.641 1.00 97.88 85 ARG A N 1
ATOM 632 C CA . ARG A 1 85 ? -16.378 -4.227 7.842 1.00 97.88 85 ARG A CA 1
ATOM 633 C C . ARG A 1 85 ? -17.160 -3.508 6.749 1.00 97.88 85 ARG A C 1
ATOM 635 O O . ARG A 1 85 ? -17.162 -3.955 5.612 1.00 97.88 85 ARG A O 1
ATOM 642 N N . ARG A 1 86 ? -17.781 -2.368 7.069 1.00 97.94 86 ARG A N 1
ATOM 643 C CA . ARG A 1 86 ? -18.515 -1.567 6.078 1.00 97.94 86 ARG A CA 1
ATOM 644 C C . ARG A 1 86 ? -17.599 -1.040 4.974 1.00 97.94 86 ARG A C 1
ATOM 646 O O . ARG A 1 86 ? -17.975 -1.124 3.811 1.00 97.94 86 ARG A O 1
ATOM 653 N N . LEU A 1 87 ? -16.398 -0.560 5.321 1.00 97.50 87 LEU A N 1
ATOM 654 C CA . LEU A 1 87 ? -15.388 -0.171 4.327 1.00 97.50 87 LEU A CA 1
ATOM 655 C C . LEU A 1 87 ? -14.998 -1.357 3.432 1.00 97.50 87 LEU A C 1
ATOM 657 O O . LEU A 1 87 ? -15.050 -1.247 2.215 1.00 97.50 87 LEU A O 1
ATOM 661 N N . LEU A 1 88 ? -14.674 -2.508 4.025 1.00 96.81 88 LEU A N 1
ATOM 662 C CA . LEU A 1 88 ? -14.236 -3.707 3.300 1.00 96.81 88 LEU A CA 1
ATOM 663 C C . LEU A 1 88 ? -15.342 -4.328 2.435 1.00 96.81 88 LEU A C 1
ATOM 665 O O . LEU A 1 88 ? -15.046 -5.031 1.478 1.00 96.81 88 LEU A O 1
ATOM 669 N N . ARG A 1 89 ? -16.616 -4.090 2.766 1.00 96.56 89 ARG A N 1
ATOM 670 C CA . ARG A 1 89 ? -17.780 -4.469 1.943 1.00 96.56 89 ARG A CA 1
ATOM 671 C C . ARG A 1 89 ? -18.157 -3.424 0.900 1.00 96.56 89 ARG A C 1
ATOM 673 O O . ARG A 1 89 ? -19.142 -3.615 0.195 1.00 96.56 89 ARG A O 1
ATOM 680 N N . ARG A 1 90 ? -17.430 -2.304 0.834 1.00 96.50 90 ARG A N 1
ATOM 681 C CA . ARG A 1 90 ? -17.760 -1.154 -0.022 1.00 96.50 90 ARG A CA 1
ATOM 682 C C . ARG A 1 90 ? -19.149 -0.567 0.258 1.00 96.50 90 ARG A C 1
ATOM 684 O O . ARG A 1 90 ? -19.745 0.086 -0.588 1.00 96.50 90 ARG A O 1
ATOM 691 N N . GLU A 1 91 ? -19.658 -0.761 1.475 1.00 97.50 91 GLU A N 1
ATOM 692 C CA . GLU A 1 91 ? -20.893 -0.137 1.976 1.00 97.50 91 GLU A CA 1
ATOM 693 C C . GLU A 1 91 ? -20.643 1.298 2.476 1.00 97.50 91 GLU A C 1
ATOM 695 O O . GLU A 1 91 ? -21.571 2.009 2.875 1.00 97.50 91 GLU A O 1
ATOM 700 N N . LEU A 1 92 ? -19.374 1.703 2.544 1.00 97.31 92 LEU A N 1
ATOM 701 C CA . LEU A 1 92 ? -18.931 3.002 3.017 1.00 97.31 92 LEU A CA 1
ATOM 702 C C . LEU A 1 92 ? -17.699 3.438 2.221 1.00 97.31 92 LEU A C 1
ATOM 704 O O . LEU A 1 92 ? -16.771 2.657 2.036 1.00 97.31 92 LEU A O 1
ATOM 708 N N . GLU A 1 93 ? -17.672 4.699 1.799 1.00 97.06 93 GLU A N 1
ATOM 709 C CA . GLU A 1 93 ? -16.507 5.311 1.160 1.00 97.06 93 GLU A CA 1
ATOM 710 C C . GLU A 1 93 ? -15.832 6.266 2.144 1.00 97.06 93 GLU A C 1
ATOM 712 O O . GLU A 1 93 ? -16.513 7.089 2.760 1.00 97.06 93 GLU A O 1
ATOM 717 N N . ILE A 1 94 ? -14.498 6.231 2.245 1.00 96.94 94 ILE A N 1
ATOM 718 C CA . ILE A 1 94 ? -13.732 7.075 3.184 1.00 96.94 94 ILE A CA 1
ATOM 719 C C . ILE A 1 94 ? -14.108 8.558 3.060 1.00 96.94 94 ILE A C 1
ATOM 721 O O . ILE A 1 94 ? -14.296 9.221 4.072 1.00 96.94 94 ILE A O 1
ATOM 725 N N . LYS A 1 95 ? -14.279 9.067 1.833 1.00 95.75 95 LYS A N 1
ATOM 726 C CA . LYS A 1 95 ? -14.629 10.475 1.563 1.00 95.75 95 LYS A CA 1
ATOM 727 C C . LYS A 1 95 ? -16.006 10.905 2.088 1.00 95.75 95 LYS A C 1
ATOM 729 O O . LYS A 1 95 ? -16.276 12.098 2.162 1.00 95.75 95 LYS A O 1
ATOM 734 N N . SER A 1 96 ? -16.880 9.946 2.394 1.00 95.50 96 SER A N 1
ATOM 735 C CA . SER A 1 96 ? -18.242 10.180 2.896 1.00 95.50 96 SER A CA 1
ATOM 736 C C . SER A 1 96 ? -18.356 10.037 4.417 1.00 95.50 96 SER A C 1
ATOM 738 O O . SER A 1 96 ? -19.415 10.297 4.989 1.00 95.50 96 SER A O 1
ATOM 740 N N . CYS A 1 97 ? -17.284 9.602 5.080 1.00 96.50 97 CYS A N 1
ATOM 741 C CA . CYS A 1 97 ? -17.284 9.335 6.507 1.00 96.50 97 CYS A CA 1
ATOM 742 C C . CYS A 1 97 ? -17.280 10.625 7.329 1.00 96.50 97 CYS A C 1
ATOM 744 O O . CYS A 1 97 ? -16.674 11.634 6.971 1.00 96.50 97 CYS A O 1
ATOM 746 N N . HIS A 1 98 ? -17.902 10.567 8.503 1.00 96.44 98 HIS A N 1
ATOM 747 C CA . HIS A 1 98 ? -17.816 11.660 9.456 1.00 96.44 98 HIS A CA 1
ATOM 748 C C . HIS A 1 98 ? -16.412 11.720 10.082 1.00 96.44 98 HIS A C 1
ATOM 750 O O . HIS A 1 98 ? -15.824 10.692 10.427 1.00 96.44 98 HIS A O 1
ATOM 756 N N . THR A 1 99 ? -15.897 12.933 10.310 1.00 96.50 99 THR A N 1
ATOM 757 C CA . THR A 1 99 ? -14.575 13.187 10.918 1.00 96.50 99 THR A CA 1
ATOM 758 C C . THR A 1 99 ? -14.378 12.419 12.229 1.00 96.50 99 THR A C 1
ATOM 760 O O . THR A 1 99 ? -13.287 11.912 12.496 1.00 96.50 99 THR A O 1
ATOM 763 N N . GLY A 1 100 ? -15.438 12.291 13.036 1.00 97.31 100 GLY A N 1
ATOM 764 C CA . GLY A 1 100 ? -15.420 11.531 14.288 1.00 97.31 100 GLY A CA 1
ATOM 765 C C . GLY A 1 100 ? -15.163 10.035 14.089 1.00 97.31 100 GLY A C 1
ATOM 766 O O . GLY A 1 100 ? -14.331 9.467 14.793 1.00 97.31 100 GLY A O 1
ATOM 767 N N . ASP A 1 101 ? -15.807 9.412 13.099 1.00 97.44 101 ASP A N 1
ATOM 768 C CA . ASP A 1 101 ? -15.632 7.984 12.804 1.00 97.44 101 ASP A CA 1
ATOM 769 C C . ASP A 1 101 ? -14.210 7.707 12.311 1.00 97.44 101 ASP A C 1
ATOM 771 O O . ASP A 1 101 ? -13.538 6.803 12.808 1.00 97.44 101 ASP A O 1
ATOM 775 N N . ILE A 1 102 ? -13.715 8.556 11.403 1.00 97.56 102 ILE A N 1
ATOM 776 C CA . ILE A 1 102 ? -12.350 8.482 10.869 1.00 97.56 102 ILE A CA 1
ATOM 777 C C . ILE A 1 102 ? -11.316 8.600 11.989 1.00 97.56 102 ILE A C 1
ATOM 779 O O . ILE A 1 102 ? -10.422 7.761 12.097 1.00 97.56 102 ILE A O 1
ATOM 783 N N . SER A 1 103 ? -11.461 9.604 12.856 1.00 97.31 103 SER A N 1
ATOM 784 C CA . SER A 1 103 ? -10.535 9.847 13.969 1.00 97.31 103 SER A CA 1
ATOM 785 C C . SER A 1 103 ? -10.515 8.674 14.953 1.00 97.31 103 SER A C 1
ATOM 787 O O . SER A 1 103 ? -9.450 8.242 15.394 1.00 97.31 103 SER A O 1
ATOM 789 N N . ASN A 1 104 ? -11.685 8.110 15.261 1.00 97.62 104 ASN A N 1
ATOM 790 C CA . ASN A 1 104 ? -11.802 6.958 16.153 1.00 97.62 104 ASN A CA 1
ATOM 791 C C . ASN A 1 104 ? -11.198 5.683 15.545 1.00 97.62 104 ASN A C 1
ATOM 793 O O . ASN A 1 104 ? -10.637 4.866 16.277 1.00 97.62 104 ASN A O 1
ATOM 797 N N . ALA A 1 105 ? -11.283 5.513 14.223 1.00 98.00 105 ALA A N 1
ATOM 798 C CA . ALA A 1 105 ? -10.787 4.335 13.516 1.00 98.00 105 ALA A CA 1
ATOM 799 C C . ALA A 1 105 ? -9.258 4.319 13.334 1.00 98.00 105 ALA A C 1
ATOM 801 O O . ALA A 1 105 ? -8.679 3.244 13.180 1.00 98.00 105 ALA A O 1
ATOM 802 N N . GLN A 1 106 ? -8.575 5.470 13.397 1.00 97.56 106 GLN A N 1
ATOM 803 C CA . GLN A 1 106 ? -7.125 5.570 13.151 1.00 97.56 106 GLN A CA 1
ATOM 804 C C . GLN A 1 106 ? -6.284 4.601 13.996 1.00 97.56 106 GLN A C 1
ATOM 806 O O . GLN A 1 106 ? -5.354 3.974 13.491 1.00 97.56 106 GLN A O 1
ATOM 811 N N . ARG A 1 107 ? -6.623 4.429 15.281 1.00 97.06 107 ARG A N 1
ATOM 812 C CA . ARG A 1 107 ? -5.865 3.557 16.200 1.00 97.06 107 ARG A CA 1
ATOM 813 C C . ARG A 1 107 ? -5.952 2.074 15.846 1.00 97.06 107 ARG A C 1
ATOM 815 O O . ARG A 1 107 ? -5.069 1.305 16.225 1.00 97.06 107 ARG A O 1
ATOM 822 N N . ASP A 1 108 ? -7.006 1.686 15.141 1.00 98.38 108 ASP A N 1
ATOM 823 C CA . ASP A 1 108 ? -7.296 0.301 14.796 1.00 98.38 108 ASP A CA 1
ATOM 824 C C . ASP A 1 108 ? -6.637 -0.131 13.477 1.00 98.38 108 ASP A C 1
ATOM 826 O O . ASP A 1 108 ? -6.475 -1.331 13.257 1.00 98.38 108 ASP A O 1
ATOM 830 N N . ILE A 1 109 ? -6.174 0.811 12.641 1.00 98.38 109 ILE A N 1
ATOM 831 C CA . ILE A 1 109 ? -5.524 0.535 11.342 1.00 98.38 109 ILE A CA 1
ATOM 832 C C . ILE A 1 109 ? -4.377 -0.472 11.491 1.00 98.38 109 ILE A C 1
ATOM 834 O O . ILE A 1 109 ? -4.264 -1.421 10.716 1.00 98.38 109 ILE A O 1
ATOM 838 N N . ARG A 1 110 ? -3.550 -0.324 12.532 1.00 97.88 110 ARG A N 1
ATOM 839 C CA . ARG A 1 110 ? -2.409 -1.218 12.804 1.00 97.88 110 ARG A CA 1
ATOM 840 C C . ARG A 1 110 ? -2.802 -2.692 12.961 1.00 97.88 110 ARG A C 1
ATOM 842 O O . ARG A 1 110 ? -1.957 -3.573 12.790 1.00 97.88 110 ARG A O 1
ATOM 849 N N . HIS A 1 111 ? -4.059 -2.969 13.306 1.00 98.06 111 HIS A N 1
ATOM 850 C CA . HIS A 1 111 ? -4.583 -4.314 13.530 1.00 98.06 111 HIS A CA 1
ATOM 851 C C . HIS A 1 111 ? -5.149 -4.971 12.265 1.00 98.06 111 HIS A C 1
ATOM 853 O O . HIS A 1 111 ? -5.419 -6.169 12.297 1.00 98.06 111 HIS A O 1
ATOM 859 N N . LEU A 1 112 ? -5.290 -4.230 11.163 1.00 98.12 112 LEU A N 1
ATOM 860 C CA . LEU A 1 112 ? -5.757 -4.767 9.884 1.00 98.12 112 LEU A CA 1
ATOM 861 C C . LEU A 1 112 ? -4.682 -5.610 9.194 1.00 98.12 112 LEU A C 1
ATOM 863 O O . LEU A 1 112 ? -3.488 -5.332 9.329 1.00 98.12 112 LEU A O 1
ATOM 867 N N . SER A 1 113 ? -5.087 -6.629 8.440 1.00 97.06 113 SER A N 1
ATOM 868 C CA . SER A 1 113 ? -4.175 -7.402 7.591 1.00 97.06 113 SER A CA 1
ATOM 869 C C . SER A 1 113 ? -3.651 -6.560 6.416 1.00 97.06 113 SER A C 1
ATOM 871 O O . SER A 1 113 ? -4.165 -5.480 6.127 1.00 97.06 113 SER A O 1
ATOM 873 N N . CYS A 1 114 ? -2.613 -7.041 5.729 1.00 97.25 114 CYS A N 1
ATOM 874 C CA . CYS A 1 114 ? -2.084 -6.356 4.544 1.00 97.25 114 CYS A CA 1
ATOM 875 C C . CYS A 1 114 ? -3.143 -6.264 3.429 1.00 97.25 114 CYS A C 1
ATOM 877 O O . CYS A 1 114 ? -3.296 -5.216 2.813 1.00 97.25 114 CYS A O 1
ATOM 879 N N . GLU A 1 115 ? -3.924 -7.325 3.234 1.00 96.81 115 GLU A N 1
ATOM 880 C CA . GLU A 1 115 ? -5.012 -7.413 2.257 1.00 96.81 115 GLU A CA 1
ATOM 881 C C . GLU A 1 115 ? -6.144 -6.438 2.583 1.00 96.81 115 GLU A C 1
ATOM 883 O O . GLU A 1 115 ? -6.619 -5.735 1.697 1.00 96.81 115 GLU A O 1
ATOM 888 N N . GLN A 1 116 ? -6.535 -6.336 3.858 1.00 97.50 116 GLN A N 1
ATOM 889 C CA . GLN A 1 116 ? -7.542 -5.370 4.306 1.00 97.50 116 GLN A CA 1
ATOM 890 C C . GLN A 1 116 ? -7.075 -3.927 4.069 1.00 97.50 116 GLN A C 1
ATOM 892 O O . GLN A 1 116 ? -7.847 -3.099 3.588 1.00 97.50 116 GLN A O 1
ATOM 897 N N . LEU A 1 117 ? -5.807 -3.624 4.373 1.00 98.19 117 LEU A N 1
ATOM 898 C CA . LEU A 1 117 ? -5.213 -2.309 4.112 1.00 98.19 117 LEU A CA 1
ATOM 899 C C . LEU A 1 117 ? -5.165 -2.000 2.608 1.00 98.19 117 LEU A C 1
ATOM 901 O O . LEU A 1 117 ? -5.527 -0.894 2.215 1.00 98.19 117 LEU A O 1
ATOM 905 N N . LEU A 1 118 ? -4.767 -2.971 1.776 1.00 97.31 118 LEU A N 1
ATOM 906 C CA . LEU A 1 118 ? -4.750 -2.844 0.314 1.00 97.31 118 LEU A CA 1
ATOM 907 C C . LEU A 1 118 ? -6.147 -2.591 -0.246 1.00 97.31 118 LEU A C 1
ATOM 909 O O . LEU A 1 118 ? -6.309 -1.658 -1.024 1.00 97.31 118 LEU A O 1
ATOM 913 N N . ALA A 1 119 ? -7.146 -3.372 0.171 1.00 96.69 119 ALA A N 1
ATOM 914 C CA . ALA A 1 119 ? -8.525 -3.230 -0.290 1.00 96.69 119 ALA A CA 1
ATOM 915 C C . ALA A 1 119 ? -9.074 -1.831 0.026 1.00 96.69 119 ALA A C 1
ATOM 917 O O . ALA A 1 119 ? -9.522 -1.117 -0.869 1.00 96.69 119 ALA A O 1
ATOM 918 N N . ILE A 1 120 ? -8.934 -1.391 1.283 1.00 97.50 120 ILE A N 1
ATOM 919 C CA . ILE A 1 120 ? -9.360 -0.052 1.713 1.00 97.50 120 ILE A CA 1
ATOM 920 C C . ILE A 1 120 ? -8.608 1.033 0.933 1.00 97.50 120 ILE A C 1
ATOM 922 O O . ILE A 1 120 ? -9.204 2.030 0.521 1.00 97.50 120 ILE A O 1
ATOM 926 N N . ARG A 1 121 ? -7.294 0.867 0.732 1.00 97.44 121 ARG A N 1
ATOM 927 C CA . ARG A 1 121 ? -6.484 1.874 0.046 1.00 97.44 121 ARG A CA 1
ATOM 928 C C . ARG A 1 121 ? -6.823 1.976 -1.435 1.00 97.44 121 ARG A C 1
ATOM 930 O O . ARG A 1 121 ? -6.909 3.102 -1.925 1.00 97.44 121 ARG A O 1
ATOM 937 N N . ALA A 1 122 ? -7.003 0.842 -2.112 1.00 96.81 122 ALA A N 1
ATOM 938 C CA . ALA A 1 122 ? -7.331 0.748 -3.531 1.00 96.81 122 ALA A CA 1
ATOM 939 C C . ALA A 1 122 ? -8.647 1.471 -3.848 1.00 96.81 122 ALA A C 1
ATOM 941 O O . ALA A 1 122 ? -8.689 2.291 -4.767 1.00 96.81 122 ALA A O 1
ATOM 942 N N . ASP A 1 123 ? -9.669 1.263 -3.014 1.00 96.69 123 ASP A N 1
ATOM 943 C CA . ASP A 1 123 ? -10.973 1.922 -3.143 1.00 96.69 123 ASP A CA 1
ATOM 944 C C . ASP A 1 123 ? -10.901 3.442 -2.854 1.00 96.69 123 ASP A C 1
ATOM 946 O O . ASP A 1 123 ? -11.777 4.209 -3.254 1.00 96.69 123 ASP A O 1
ATOM 950 N N . ALA A 1 124 ? -9.829 3.912 -2.205 1.00 97.00 124 ALA A N 1
ATOM 951 C CA . ALA A 1 124 ? -9.598 5.317 -1.861 1.00 97.00 124 ALA A CA 1
ATOM 952 C C . ALA A 1 124 ? -8.496 6.004 -2.694 1.00 97.00 124 ALA A C 1
ATOM 954 O O . ALA A 1 124 ? -8.072 7.111 -2.354 1.00 97.00 124 ALA A O 1
ATOM 955 N N . LEU A 1 125 ? -7.989 5.387 -3.770 1.00 96.31 125 LEU A N 1
ATOM 956 C CA . LEU A 1 125 ? -6.860 5.939 -4.543 1.00 96.31 125 LEU A CA 1
ATOM 957 C C . LEU A 1 125 ? -7.142 7.303 -5.168 1.00 96.31 125 LEU A C 1
ATOM 959 O O . LEU A 1 125 ? -6.228 8.119 -5.288 1.00 96.31 125 LEU A O 1
ATOM 963 N N . ASP A 1 126 ? -8.389 7.570 -5.537 1.00 95.00 126 ASP A N 1
ATOM 964 C CA . ASP A 1 126 ? -8.773 8.814 -6.209 1.00 95.00 126 ASP A CA 1
ATOM 965 C C . ASP A 1 126 ? -9.296 9.888 -5.256 1.00 95.00 126 ASP A C 1
ATOM 967 O O . ASP A 1 126 ? -9.649 10.986 -5.681 1.00 95.00 126 ASP A O 1
ATOM 971 N N . PHE A 1 127 ? -9.278 9.611 -3.954 1.00 93.94 127 PHE A N 1
ATOM 972 C CA . PHE A 1 127 ? -9.587 10.603 -2.943 1.00 93.94 127 PHE A CA 1
ATOM 973 C C . PHE A 1 127 ? -8.338 11.435 -2.608 1.00 93.94 127 PHE A C 1
ATOM 975 O O . PHE A 1 127 ? -7.404 10.933 -1.987 1.00 93.94 127 PHE A O 1
ATOM 982 N N . SER A 1 128 ? -8.330 12.708 -3.023 1.00 86.69 128 SER A N 1
ATOM 983 C CA . SER A 1 128 ? -7.339 13.708 -2.590 1.00 86.69 128 SER A CA 1
ATOM 984 C C . SER A 1 128 ? -7.930 14.585 -1.487 1.00 86.69 128 SER A C 1
ATOM 986 O O . SER A 1 128 ? -9.077 15.028 -1.589 1.00 86.69 128 SER A O 1
ATOM 988 N N . THR A 1 129 ? -7.159 14.844 -0.432 1.00 82.38 129 THR A N 1
ATOM 989 C CA . THR A 1 129 ? -7.568 15.673 0.711 1.00 82.38 129 THR A CA 1
ATOM 990 C C . THR A 1 129 ? -6.649 16.880 0.846 1.00 82.38 129 THR A C 1
ATOM 992 O O . THR A 1 129 ? -5.900 16.982 1.812 1.00 82.38 129 THR A O 1
ATOM 995 N N . ASP A 1 130 ? -6.713 17.799 -0.115 1.00 81.12 130 ASP A N 1
ATOM 996 C CA . ASP A 1 130 ? -5.895 19.023 -0.090 1.00 81.12 130 ASP A CA 1
ATOM 997 C C . ASP A 1 130 ? -6.512 20.138 0.779 1.00 81.12 130 ASP A C 1
ATOM 999 O O . ASP A 1 130 ? -5.909 21.186 0.991 1.00 81.12 130 ASP A O 1
ATOM 1003 N N . SER A 1 131 ? -7.725 19.929 1.308 1.00 83.56 131 SER A N 1
ATOM 1004 C CA . SER A 1 131 ? -8.384 20.889 2.198 1.00 83.56 131 SER A CA 1
ATOM 1005 C C . SER A 1 131 ? -7.980 20.677 3.657 1.00 83.56 131 SER A C 1
ATOM 1007 O O . SER A 1 131 ? -8.096 19.571 4.183 1.00 83.56 131 SER A O 1
ATOM 1009 N N . GLU A 1 132 ? -7.632 21.759 4.360 1.00 79.94 132 GLU A N 1
ATOM 1010 C CA . GLU A 1 132 ? -7.373 21.755 5.812 1.00 79.94 132 GLU A CA 1
ATOM 1011 C C . GLU A 1 132 ? -8.548 21.185 6.627 1.00 79.94 132 GLU A C 1
ATOM 1013 O O . GLU A 1 132 ? -8.354 20.527 7.654 1.00 79.94 132 GLU A O 1
ATOM 1018 N N . SER A 1 133 ? -9.778 21.363 6.130 1.00 84.00 133 SER A N 1
ATOM 1019 C CA . SER A 1 133 ? -10.994 20.811 6.740 1.00 84.00 133 SER A CA 1
ATOM 1020 C C . SER A 1 133 ? -11.026 19.273 6.754 1.00 84.00 133 SER A C 1
ATOM 1022 O O . SER A 1 133 ? -11.811 18.673 7.488 1.00 84.00 133 SER A O 1
ATOM 1024 N N . HIS A 1 134 ? -10.150 18.621 5.982 1.00 90.62 134 HIS A N 1
ATOM 1025 C CA . HIS A 1 134 ? -10.042 17.169 5.854 1.00 90.62 134 HIS A CA 1
ATOM 1026 C C . HIS A 1 134 ? -8.827 16.594 6.604 1.00 90.62 134 HIS A C 1
ATOM 1028 O O . HIS A 1 134 ? -8.438 15.455 6.349 1.00 90.62 134 HIS A O 1
ATOM 1034 N N . SER A 1 135 ? -8.246 17.322 7.564 1.00 94.81 135 SER A N 1
ATOM 1035 C CA . SER A 1 135 ? -7.061 16.873 8.318 1.00 94.81 135 SER A CA 1
ATOM 1036 C C . SER A 1 135 ? -7.203 15.474 8.941 1.00 94.81 135 SER A C 1
ATOM 1038 O O . SER A 1 135 ? -6.264 14.681 8.891 1.00 94.81 135 SER A O 1
ATOM 1040 N N . ALA A 1 136 ? -8.381 15.107 9.459 1.00 96.00 136 ALA A N 1
ATOM 1041 C CA . ALA A 1 136 ? -8.623 13.757 9.980 1.00 96.00 136 ALA A CA 1
ATOM 1042 C C . ALA A 1 136 ? -8.533 12.672 8.892 1.00 96.00 136 ALA A C 1
ATOM 1044 O O . ALA A 1 136 ? -7.956 11.610 9.130 1.00 96.00 136 ALA A O 1
ATOM 1045 N N . HIS A 1 137 ? -9.068 12.947 7.699 1.00 96.88 137 HIS A N 1
ATOM 1046 C CA . HIS A 1 137 ? -9.004 12.043 6.550 1.00 96.88 137 HIS A CA 1
ATOM 1047 C C . HIS A 1 137 ? -7.573 11.924 6.026 1.00 96.88 137 HIS A C 1
ATOM 1049 O O . HIS A 1 137 ? -7.103 10.811 5.811 1.00 96.88 137 HIS A O 1
ATOM 1055 N N . ALA A 1 138 ? -6.859 13.047 5.911 1.00 96.06 138 ALA A N 1
ATOM 1056 C CA . ALA A 1 138 ? -5.451 13.064 5.528 1.00 96.06 138 ALA A CA 1
ATOM 1057 C C . ALA A 1 138 ? -4.605 12.221 6.499 1.00 96.06 138 ALA A C 1
ATOM 1059 O O . ALA A 1 138 ? -3.896 11.312 6.080 1.00 96.06 138 ALA A O 1
ATOM 1060 N N . ASN A 1 139 ? -4.759 12.433 7.809 1.00 96.31 139 ASN A N 1
ATOM 1061 C CA . ASN A 1 139 ? -4.052 11.664 8.838 1.00 96.31 139 ASN A CA 1
ATOM 1062 C C . ASN A 1 139 ? -4.421 10.173 8.828 1.00 96.31 139 ASN A C 1
ATOM 1064 O O . ASN A 1 139 ? -3.570 9.319 9.090 1.00 96.31 139 ASN A O 1
ATOM 1068 N N . PHE A 1 140 ? -5.680 9.844 8.518 1.00 97.75 140 PHE A N 1
ATOM 1069 C CA . PHE A 1 140 ? -6.114 8.458 8.353 1.00 97.75 140 PHE A CA 1
ATOM 1070 C C . PHE A 1 140 ? -5.434 7.804 7.150 1.00 97.75 140 PHE A C 1
ATOM 1072 O O . PHE A 1 140 ? -4.883 6.720 7.306 1.00 97.75 140 PHE A O 1
ATOM 1079 N N . LEU A 1 141 ? -5.413 8.466 5.988 1.00 97.38 141 LEU A N 1
ATOM 1080 C CA . LEU A 1 141 ? -4.748 7.957 4.785 1.00 97.38 141 LEU A CA 1
ATOM 1081 C C . LEU A 1 141 ? -3.232 7.832 4.977 1.00 97.38 141 LEU A C 1
ATOM 1083 O O . LEU A 1 141 ? -2.665 6.817 4.594 1.00 97.38 141 LEU A O 1
ATOM 1087 N N . LEU A 1 142 ? -2.589 8.791 5.649 1.00 96.62 142 LEU A N 1
ATOM 1088 C CA . LEU A 1 142 ? -1.167 8.703 5.996 1.00 96.62 142 LEU A CA 1
ATOM 1089 C C . LEU A 1 142 ? -0.873 7.502 6.904 1.00 96.62 142 LEU A C 1
ATOM 1091 O O . LEU A 1 142 ? 0.084 6.768 6.673 1.00 96.62 142 LEU A O 1
ATOM 1095 N N . SER A 1 143 ? -1.713 7.270 7.917 1.00 97.94 143 SER A N 1
ATOM 1096 C CA . SER A 1 143 ? -1.571 6.115 8.816 1.00 97.94 143 SER A CA 1
ATOM 1097 C C . SER A 1 143 ? -1.848 4.791 8.095 1.00 97.94 143 SER A C 1
ATOM 1099 O O . SER A 1 143 ? -1.179 3.789 8.353 1.00 97.94 143 SER A O 1
ATOM 1101 N N . LEU A 1 144 ? -2.827 4.788 7.185 1.00 98.12 144 LEU A N 1
ATOM 1102 C CA . LEU A 1 144 ? -3.158 3.660 6.320 1.00 98.12 144 LEU A CA 1
ATOM 1103 C C . LEU A 1 144 ? -1.965 3.304 5.429 1.00 98.12 144 LEU A C 1
ATOM 1105 O O . LEU A 1 144 ? -1.541 2.153 5.444 1.00 98.12 144 LEU A O 1
ATOM 1109 N N . ASP A 1 145 ? -1.393 4.287 4.731 1.00 98.12 145 ASP A N 1
ATOM 1110 C CA . ASP A 1 145 ? -0.232 4.118 3.854 1.00 98.12 145 ASP A CA 1
ATOM 1111 C C . ASP A 1 145 ? 1.001 3.652 4.642 1.00 98.12 145 ASP A C 1
ATOM 1113 O O . ASP A 1 145 ? 1.678 2.713 4.222 1.00 98.12 145 ASP A O 1
ATOM 1117 N N . ALA A 1 146 ? 1.258 4.232 5.821 1.00 98.12 146 ALA A N 1
ATOM 1118 C CA . ALA A 1 146 ? 2.365 3.829 6.689 1.00 98.12 146 ALA A CA 1
ATOM 1119 C C . ALA A 1 146 ? 2.308 2.333 7.035 1.00 98.12 146 ALA A C 1
ATOM 1121 O O . ALA A 1 146 ? 3.267 1.592 6.807 1.00 98.12 146 ALA A O 1
ATOM 1122 N N . HIS A 1 147 ? 1.159 1.870 7.533 1.00 98.44 147 HIS A N 1
ATOM 1123 C CA . HIS A 1 147 ? 0.972 0.465 7.887 1.00 98.44 147 HIS A CA 1
ATOM 1124 C C . HIS A 1 147 ? 0.891 -0.453 6.667 1.00 98.44 147 HIS A C 1
ATOM 1126 O O . HIS A 1 147 ? 1.371 -1.586 6.732 1.00 98.44 147 HIS A O 1
ATOM 1132 N N . LEU A 1 148 ? 0.294 0.013 5.570 1.00 98.31 148 LEU A N 1
ATOM 1133 C CA . LEU A 1 148 ? 0.186 -0.741 4.330 1.00 98.31 148 LEU A CA 1
ATOM 1134 C C . LEU A 1 148 ? 1.571 -1.061 3.773 1.00 98.31 148 LEU A C 1
ATOM 1136 O O . LEU A 1 148 ? 1.906 -2.235 3.620 1.00 98.31 148 LEU A O 1
ATOM 1140 N N . PHE A 1 149 ? 2.378 -0.037 3.494 1.00 98.50 149 PHE A N 1
ATOM 1141 C CA . PHE A 1 149 ? 3.666 -0.232 2.835 1.00 98.50 149 PHE A CA 1
ATOM 1142 C C . PHE A 1 149 ? 4.665 -0.955 3.739 1.00 98.50 149 PHE A C 1
ATOM 1144 O O . PHE A 1 149 ? 5.414 -1.798 3.248 1.00 98.50 149 PHE A O 1
ATOM 1151 N N . GLU A 1 150 ? 4.619 -0.737 5.058 1.00 97.94 150 GLU A N 1
ATOM 1152 C CA . GLU A 1 150 ? 5.413 -1.535 5.994 1.00 97.94 150 GLU A CA 1
ATOM 1153 C C . GLU A 1 150 ? 5.053 -3.031 5.914 1.00 97.94 150 GLU A C 1
ATOM 1155 O O . GLU A 1 150 ? 5.931 -3.878 5.725 1.00 97.94 150 GLU A O 1
ATOM 1160 N N . LYS A 1 151 ? 3.766 -3.384 6.049 1.00 97.75 151 LYS A N 1
ATOM 1161 C CA . LYS A 1 151 ? 3.329 -4.792 6.052 1.00 97.75 151 LYS A CA 1
ATOM 1162 C C . LYS A 1 151 ? 3.533 -5.464 4.703 1.00 97.75 151 LYS A C 1
ATOM 1164 O O . LYS A 1 151 ? 3.921 -6.631 4.668 1.00 97.75 151 LYS A O 1
ATOM 1169 N N . LEU A 1 152 ? 3.298 -4.733 3.618 1.00 97.12 152 LEU A N 1
ATOM 1170 C CA . LEU A 1 152 ? 3.554 -5.194 2.262 1.00 97.12 152 LEU A CA 1
ATOM 1171 C C . LEU A 1 152 ? 5.023 -5.580 2.095 1.00 97.12 152 LEU A C 1
ATOM 1173 O O . LEU A 1 152 ? 5.322 -6.698 1.691 1.00 97.12 152 LEU A O 1
ATOM 1177 N N . ALA A 1 153 ? 5.940 -4.683 2.458 1.00 96.62 153 ALA A N 1
ATOM 1178 C CA . ALA A 1 153 ? 7.365 -4.932 2.314 1.00 96.62 153 ALA A CA 1
ATOM 1179 C C . ALA A 1 153 ? 7.817 -6.149 3.130 1.00 96.62 153 ALA A C 1
ATOM 1181 O O . ALA A 1 153 ? 8.519 -7.014 2.608 1.00 96.62 153 ALA A O 1
ATOM 1182 N N . ARG A 1 154 ? 7.355 -6.261 4.384 1.00 96.12 154 ARG A N 1
ATOM 1183 C CA . ARG A 1 154 ? 7.633 -7.422 5.246 1.00 96.12 154 ARG A CA 1
ATOM 1184 C C . ARG A 1 154 ? 7.116 -8.727 4.649 1.00 96.12 154 ARG A C 1
ATOM 1186 O O . ARG A 1 154 ? 7.795 -9.743 4.746 1.00 96.12 154 ARG A O 1
ATOM 1193 N N . ARG A 1 155 ? 5.930 -8.703 4.035 1.00 95.50 155 ARG A N 1
ATOM 1194 C CA . ARG A 1 155 ? 5.352 -9.866 3.355 1.00 95.50 155 ARG A CA 1
ATOM 1195 C C . ARG A 1 155 ? 6.195 -10.274 2.150 1.00 95.50 155 ARG A C 1
ATOM 1197 O O . ARG A 1 155 ? 6.573 -11.436 2.054 1.00 95.50 155 ARG A O 1
ATOM 1204 N N . CYS A 1 156 ? 6.506 -9.331 1.264 1.00 95.00 156 CYS A N 1
ATOM 1205 C CA . CYS A 1 156 ? 7.288 -9.595 0.057 1.00 95.00 156 CYS A CA 1
ATOM 1206 C C . CYS A 1 156 ? 8.713 -10.063 0.384 1.00 95.00 156 CYS A C 1
ATOM 1208 O O . CYS A 1 156 ? 9.263 -10.896 -0.328 1.00 95.00 156 CYS A O 1
ATOM 1210 N N . ALA A 1 157 ? 9.301 -9.568 1.476 1.00 94.69 157 ALA A N 1
ATOM 1211 C CA . ALA A 1 157 ? 10.652 -9.915 1.908 1.00 94.69 157 ALA A CA 1
ATOM 1212 C C . ALA A 1 157 ? 10.700 -10.966 3.030 1.00 94.69 157 ALA A C 1
ATOM 1214 O O . ALA A 1 157 ? 11.707 -11.058 3.732 1.00 94.69 157 ALA A O 1
ATOM 1215 N N . ALA A 1 158 ? 9.647 -11.768 3.222 1.00 91.75 158 ALA A N 1
ATOM 1216 C CA . ALA A 1 158 ? 9.575 -12.738 4.320 1.00 91.75 158 ALA A CA 1
ATOM 1217 C C . ALA A 1 158 ? 10.715 -13.780 4.299 1.00 91.75 158 ALA A C 1
ATOM 1219 O O . ALA A 1 158 ? 11.126 -14.267 5.350 1.00 91.75 158 ALA A O 1
ATOM 1220 N N . ALA A 1 159 ? 11.257 -14.093 3.117 1.00 86.31 159 ALA A N 1
ATOM 1221 C CA . ALA A 1 159 ? 12.401 -14.993 2.954 1.00 86.31 159 ALA A CA 1
ATOM 1222 C C . ALA A 1 159 ? 13.769 -14.312 3.189 1.00 86.31 159 ALA A C 1
ATOM 1224 O O . ALA A 1 159 ? 14.802 -14.982 3.214 1.00 86.31 159 ALA A O 1
ATOM 1225 N N . CYS A 1 160 ? 13.808 -12.987 3.356 1.00 84.69 160 CYS A N 1
ATOM 1226 C CA . CYS A 1 160 ? 15.042 -12.224 3.505 1.00 84.69 160 CYS A CA 1
ATOM 1227 C C . CYS A 1 160 ? 15.457 -12.151 4.983 1.00 84.69 160 CYS A C 1
ATOM 1229 O O . CYS A 1 160 ? 14.976 -11.313 5.744 1.00 84.69 160 CYS A O 1
ATOM 1231 N N . SER A 1 161 ? 16.397 -13.007 5.392 1.00 80.81 161 SER A N 1
ATOM 1232 C CA . SER A 1 161 ? 16.910 -13.061 6.773 1.00 80.81 161 SER A CA 1
ATOM 1233 C C . SER A 1 161 ? 17.482 -11.727 7.271 1.00 80.81 161 SER A C 1
ATOM 1235 O O . SER A 1 161 ? 17.311 -11.381 8.436 1.00 80.81 161 SER A O 1
ATOM 1237 N N . ARG A 1 162 ? 18.107 -10.945 6.382 1.00 75.81 162 ARG A N 1
ATOM 1238 C CA . ARG A 1 162 ? 18.676 -9.618 6.684 1.00 75.81 162 ARG A CA 1
ATOM 1239 C C . ARG A 1 162 ? 17.636 -8.568 7.059 1.00 75.81 162 ARG A C 1
ATOM 1241 O O . ARG A 1 162 ? 17.980 -7.549 7.644 1.00 75.81 162 ARG A O 1
ATOM 1248 N N . ALA A 1 163 ? 16.377 -8.794 6.713 1.00 77.38 163 ALA A N 1
ATOM 1249 C CA . ALA A 1 163 ? 15.347 -7.791 6.890 1.00 77.38 163 ALA A CA 1
ATOM 1250 C C . ALA A 1 163 ? 14.792 -7.742 8.327 1.00 77.38 163 ALA A C 1
ATOM 1252 O O . ALA A 1 163 ? 14.116 -6.782 8.692 1.00 77.38 163 ALA A O 1
ATOM 1253 N N . ALA A 1 164 ? 15.104 -8.737 9.165 1.00 81.25 164 ALA A N 1
ATOM 1254 C CA . ALA A 1 164 ? 14.575 -8.848 10.526 1.00 81.25 164 ALA A CA 1
ATOM 1255 C C . ALA A 1 164 ? 14.828 -7.597 11.393 1.00 81.25 164 ALA A C 1
ATOM 1257 O O . ALA A 1 164 ? 13.935 -7.193 12.139 1.00 81.25 164 ALA A O 1
ATOM 1258 N N . ASP A 1 165 ? 15.986 -6.952 11.226 1.00 86.56 165 ASP A N 1
ATOM 1259 C CA . ASP A 1 165 ? 16.426 -5.821 12.056 1.00 86.56 165 ASP A CA 1
ATOM 1260 C C . ASP A 1 165 ? 16.141 -4.440 11.433 1.00 86.56 165 ASP A C 1
ATOM 1262 O O . ASP A 1 165 ? 16.490 -3.407 12.007 1.00 86.56 165 ASP A O 1
ATOM 1266 N N . ALA A 1 166 ? 15.505 -4.389 10.258 1.00 91.38 166 ALA A N 1
ATOM 1267 C CA . ALA A 1 166 ? 15.241 -3.129 9.570 1.00 91.38 166 ALA A CA 1
ATOM 1268 C C . ALA A 1 166 ? 14.178 -2.284 10.304 1.00 91.38 166 ALA A C 1
ATOM 1270 O O . ALA A 1 166 ? 13.169 -2.797 10.807 1.00 91.38 166 ALA A O 1
ATOM 1271 N N . SER A 1 167 ? 14.390 -0.963 10.343 1.00 93.31 167 SER A N 1
ATOM 1272 C CA . SER A 1 167 ? 13.477 -0.024 11.006 1.00 93.31 167 SER A CA 1
ATOM 1273 C C . SER A 1 167 ? 12.117 0.057 10.288 1.00 93.31 167 SER A C 1
ATOM 1275 O O . SER A 1 167 ? 12.035 -0.206 9.085 1.00 93.31 167 SER A O 1
ATOM 1277 N N . PRO A 1 168 ? 11.025 0.464 10.969 1.00 94.06 168 PRO A N 1
ATOM 1278 C CA . PRO A 1 168 ? 9.718 0.640 10.321 1.00 94.06 168 PRO A CA 1
ATOM 1279 C C . PRO A 1 168 ? 9.762 1.580 9.105 1.00 94.06 168 PRO A C 1
ATOM 1281 O O . PRO A 1 168 ? 9.108 1.337 8.095 1.00 94.06 168 PRO A O 1
ATOM 1284 N N . GLU A 1 169 ? 10.593 2.620 9.161 1.00 95.31 169 GLU A N 1
ATOM 1285 C CA . GLU A 1 169 ? 10.793 3.574 8.067 1.00 95.31 169 GLU A CA 1
ATOM 1286 C C . GLU A 1 169 ? 11.520 2.955 6.863 1.00 95.31 169 GLU A C 1
ATOM 1288 O O . GLU A 1 169 ? 11.275 3.341 5.716 1.00 95.31 169 GLU A O 1
ATOM 1293 N N . ALA A 1 170 ? 12.427 2.004 7.108 1.00 94.56 170 ALA A N 1
ATOM 1294 C CA . ALA A 1 170 ? 13.102 1.230 6.070 1.00 94.56 170 ALA A CA 1
ATOM 1295 C C . ALA A 1 170 ? 12.095 0.353 5.317 1.00 94.56 170 ALA A C 1
ATOM 1297 O O . ALA A 1 170 ? 12.065 0.342 4.085 1.00 94.56 170 ALA A O 1
ATOM 1298 N N . TRP A 1 171 ? 11.229 -0.319 6.077 1.00 95.81 171 TRP A N 1
ATOM 1299 C CA . TRP A 1 171 ? 10.161 -1.161 5.559 1.00 95.81 171 TRP A CA 1
ATOM 1300 C C . TRP A 1 171 ? 9.115 -0.377 4.775 1.00 95.81 171 TRP A C 1
ATOM 1302 O O . TRP A 1 171 ? 8.764 -0.773 3.667 1.00 95.81 171 TRP A O 1
ATOM 1312 N N . PHE A 1 172 ? 8.667 0.760 5.306 1.00 96.94 172 PHE A N 1
ATOM 1313 C CA . PHE A 1 172 ? 7.770 1.668 4.598 1.00 96.94 172 PHE A CA 1
ATOM 1314 C C . PHE A 1 172 ? 8.354 2.093 3.244 1.00 96.94 172 PHE A C 1
ATOM 1316 O O . PHE A 1 172 ? 7.706 1.935 2.211 1.00 96.94 172 PHE A O 1
ATOM 1323 N N . SER A 1 173 ? 9.603 2.575 3.240 1.00 96.00 173 SER A N 1
ATOM 1324 C CA . SER A 1 173 ? 10.284 3.025 2.020 1.00 96.00 173 SER A CA 1
ATOM 1325 C C . SER A 1 173 ? 10.409 1.903 0.985 1.00 96.00 173 SER A C 1
ATOM 1327 O O . SER A 1 173 ? 10.123 2.110 -0.197 1.00 96.00 173 SER A O 1
ATOM 1329 N N . LEU A 1 174 ? 10.760 0.689 1.429 1.00 96.06 174 LEU A N 1
ATOM 1330 C CA . LEU A 1 174 ? 10.785 -0.487 0.565 1.00 96.06 174 LEU A CA 1
ATOM 1331 C C . LEU A 1 174 ? 9.400 -0.763 -0.030 1.00 96.06 174 LEU A C 1
ATOM 1333 O O . LEU A 1 174 ? 9.295 -0.919 -1.240 1.00 96.06 174 LEU A O 1
ATOM 1337 N N . GLY A 1 175 ? 8.337 -0.757 0.777 1.00 97.19 175 GLY A N 1
ATOM 1338 C CA . GLY A 1 175 ? 6.973 -1.022 0.311 1.00 97.19 175 GLY A CA 1
ATOM 1339 C C . GLY A 1 175 ? 6.491 -0.034 -0.748 1.00 97.19 175 GLY A C 1
ATOM 1340 O O . GLY A 1 175 ? 5.923 -0.455 -1.757 1.00 97.19 175 GLY A O 1
ATOM 1341 N N . VAL A 1 176 ? 6.786 1.259 -0.573 1.00 97.62 176 VAL A N 1
ATOM 1342 C CA . VAL A 1 176 ? 6.526 2.287 -1.597 1.00 97.62 176 VAL A CA 1
ATOM 1343 C C . VAL A 1 176 ? 7.283 1.956 -2.885 1.00 97.62 176 VAL A C 1
ATOM 1345 O O . VAL A 1 176 ? 6.710 2.007 -3.972 1.00 97.62 176 VAL A O 1
ATOM 1348 N N . ARG A 1 177 ? 8.555 1.550 -2.776 1.00 96.75 177 ARG A N 1
ATOM 1349 C CA . ARG A 1 177 ? 9.379 1.161 -3.927 1.00 96.75 177 ARG A CA 1
ATOM 1350 C C . ARG A 1 177 ? 8.801 -0.039 -4.678 1.00 96.75 177 ARG A C 1
ATOM 1352 O O . ARG A 1 177 ? 8.764 -0.009 -5.904 1.00 96.75 177 ARG A O 1
ATOM 1359 N N . LEU A 1 178 ? 8.325 -1.062 -3.964 1.00 97.25 178 LEU A N 1
ATOM 1360 C CA . LEU A 1 178 ? 7.702 -2.246 -4.569 1.00 97.25 178 LEU A CA 1
ATOM 1361 C C . LEU A 1 178 ? 6.444 -1.870 -5.360 1.00 97.25 178 LEU A C 1
ATOM 1363 O O . LEU A 1 178 ? 6.275 -2.301 -6.500 1.00 97.25 178 LEU A O 1
ATOM 1367 N N . ALA A 1 179 ? 5.594 -1.012 -4.788 1.00 97.81 179 ALA A N 1
ATOM 1368 C CA . ALA A 1 179 ? 4.419 -0.503 -5.485 1.00 97.81 179 ALA A CA 1
ATOM 1369 C C . ALA A 1 179 ? 4.813 0.305 -6.733 1.00 97.81 179 ALA A C 1
ATOM 1371 O O . ALA A 1 179 ? 4.268 0.071 -7.808 1.00 97.81 179 ALA A O 1
ATOM 1372 N N . LEU A 1 180 ? 5.806 1.194 -6.638 1.00 97.00 180 LEU A N 1
ATOM 1373 C CA . LEU A 1 180 ? 6.304 1.946 -7.795 1.00 97.00 180 LEU A CA 1
ATOM 1374 C C . LEU A 1 180 ? 6.828 1.037 -8.911 1.00 97.00 180 LEU A C 1
ATOM 1376 O O . LEU A 1 180 ? 6.539 1.297 -10.074 1.00 97.00 180 LEU A O 1
ATOM 1380 N N . VAL A 1 181 ? 7.555 -0.032 -8.579 1.00 96.50 181 VAL A N 1
ATOM 1381 C CA . VAL A 1 181 ? 8.055 -0.996 -9.571 1.00 96.50 181 VAL A CA 1
ATOM 1382 C C . VAL A 1 181 ? 6.902 -1.682 -10.309 1.00 96.50 181 VAL A C 1
ATOM 1384 O O . VAL A 1 181 ? 6.927 -1.761 -11.537 1.00 96.50 181 VAL A O 1
ATOM 1387 N N . LEU A 1 182 ? 5.861 -2.122 -9.596 1.00 96.69 182 LEU A N 1
ATOM 1388 C CA . LEU A 1 182 ? 4.680 -2.714 -10.236 1.00 96.69 182 LEU A CA 1
ATOM 1389 C C . LEU A 1 182 ? 3.938 -1.711 -11.114 1.00 96.69 182 LEU A C 1
ATOM 1391 O O . LEU A 1 182 ? 3.603 -2.017 -12.255 1.00 96.69 182 LEU A O 1
ATOM 1395 N N . GLY A 1 183 ? 3.745 -0.491 -10.616 1.00 96.69 183 GLY A N 1
ATOM 1396 C CA . GLY A 1 183 ? 3.122 0.575 -11.389 1.00 96.69 183 GLY A CA 1
ATOM 1397 C C . GLY A 1 183 ? 3.911 0.939 -12.645 1.00 96.69 183 GLY A C 1
ATOM 1398 O O . GLY A 1 183 ? 3.319 1.206 -13.691 1.00 96.69 183 GLY A O 1
ATOM 1399 N N . ALA A 1 184 ? 5.242 0.931 -12.555 1.00 95.50 184 ALA A N 1
ATOM 1400 C CA . ALA A 1 184 ? 6.143 1.188 -13.670 1.00 95.50 184 ALA A CA 1
ATOM 1401 C C . ALA A 1 184 ? 6.027 0.090 -14.729 1.00 95.50 184 ALA A C 1
ATOM 1403 O O . ALA A 1 184 ? 5.821 0.393 -15.902 1.00 95.50 184 ALA A O 1
ATOM 1404 N N . ARG A 1 185 ? 6.084 -1.180 -14.307 1.00 95.12 185 ARG A N 1
ATOM 1405 C CA . ARG A 1 185 ? 5.893 -2.342 -15.183 1.00 95.12 185 ARG A CA 1
ATOM 1406 C C . ARG A 1 185 ? 4.573 -2.254 -15.942 1.00 95.12 185 ARG A C 1
ATOM 1408 O O . ARG A 1 185 ? 4.553 -2.452 -17.152 1.00 95.12 185 ARG A O 1
ATOM 1415 N N . ASP A 1 186 ? 3.483 -1.961 -15.242 1.00 94.94 186 ASP A N 1
ATOM 1416 C CA . ASP A 1 186 ? 2.154 -1.931 -15.853 1.00 94.94 186 ASP A CA 1
ATOM 1417 C C . ASP A 1 186 ? 1.994 -0.739 -16.808 1.00 94.94 186 ASP A C 1
ATOM 1419 O O . ASP A 1 186 ? 1.361 -0.864 -17.851 1.00 94.94 186 ASP A O 1
ATOM 1423 N N . THR A 1 187 ? 2.643 0.389 -16.509 1.00 94.56 187 THR A N 1
ATOM 1424 C CA . THR A 1 187 ? 2.690 1.552 -17.409 1.00 94.56 187 THR A CA 1
ATOM 1425 C C . THR A 1 187 ? 3.455 1.249 -18.693 1.00 94.56 187 THR A C 1
ATOM 1427 O O . THR A 1 187 ? 2.934 1.487 -19.777 1.00 94.56 187 THR A O 1
ATOM 1430 N N . LEU A 1 188 ? 4.627 0.619 -18.586 1.00 93.25 188 LEU A N 1
ATOM 1431 C CA . LEU A 1 188 ? 5.406 0.194 -19.751 1.00 93.25 188 LEU A CA 1
ATOM 1432 C C . LEU A 1 188 ? 4.662 -0.851 -20.597 1.00 93.25 188 LEU A C 1
ATOM 1434 O O . LEU A 1 188 ? 4.777 -0.845 -21.819 1.00 93.25 188 LEU A O 1
ATOM 1438 N N . ARG A 1 189 ? 3.887 -1.745 -19.964 1.00 91.81 189 ARG A N 1
ATOM 1439 C CA . ARG A 1 189 ? 3.059 -2.739 -20.671 1.00 91.81 189 ARG A CA 1
ATOM 1440 C C . ARG A 1 189 ? 1.963 -2.077 -21.494 1.00 91.81 189 ARG A C 1
ATOM 1442 O O . ARG A 1 189 ? 1.758 -2.469 -22.637 1.00 91.81 189 ARG A O 1
ATOM 1449 N N . GLU A 1 190 ? 1.275 -1.095 -20.922 1.00 91.38 190 GLU A N 1
ATOM 1450 C CA . GLU A 1 190 ? 0.224 -0.352 -21.619 1.00 91.38 190 GLU A CA 1
ATOM 1451 C C . GLU A 1 190 ? 0.785 0.429 -22.816 1.00 91.38 190 GLU A C 1
ATOM 1453 O O . GLU A 1 190 ? 0.210 0.382 -23.902 1.00 91.38 190 GLU A O 1
ATOM 1458 N N . GLU A 1 191 ? 1.939 1.080 -22.651 1.00 89.62 191 GLU A N 1
ATOM 1459 C CA . GLU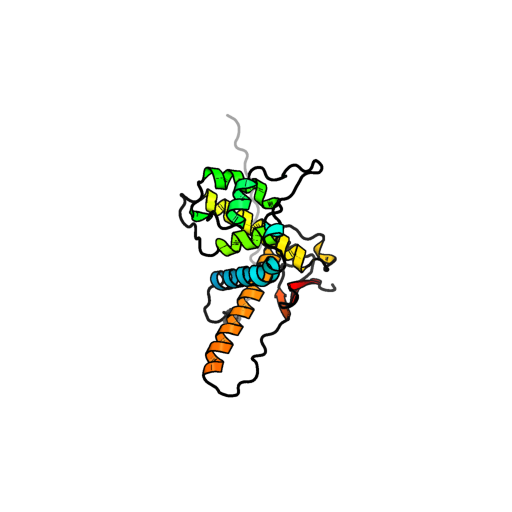 A 1 191 ? 2.630 1.788 -23.738 1.00 89.62 191 GLU A CA 1
ATOM 1460 C C . GLU A 1 191 ? 3.053 0.835 -24.860 1.00 89.62 191 GLU A C 1
ATOM 1462 O O . GLU A 1 191 ? 2.727 1.066 -26.024 1.00 89.62 191 GLU A O 1
ATOM 1467 N N . ALA A 1 192 ? 3.683 -0.291 -24.511 1.00 88.38 192 ALA A N 1
ATOM 1468 C CA . ALA A 1 192 ? 4.075 -1.305 -25.486 1.00 88.38 192 ALA A CA 1
ATOM 1469 C C . ALA A 1 192 ? 2.868 -1.861 -26.266 1.00 88.38 192 ALA A C 1
ATOM 1471 O O . ALA A 1 192 ? 2.958 -2.096 -27.470 1.00 88.38 192 ALA A O 1
ATOM 1472 N N . GLN A 1 193 ? 1.718 -2.042 -25.606 1.00 88.31 193 GLN A N 1
ATOM 1473 C CA . GLN A 1 193 ? 0.477 -2.480 -26.256 1.00 88.31 193 GLN A CA 1
ATOM 1474 C C . GLN A 1 193 ? -0.114 -1.410 -27.184 1.00 88.31 193 GLN A C 1
ATOM 1476 O O . GLN A 1 193 ? -0.637 -1.747 -28.249 1.00 88.31 193 GLN A O 1
ATOM 1481 N N . ALA A 1 194 ? -0.025 -0.131 -26.809 1.00 88.56 194 ALA A N 1
ATOM 1482 C CA . ALA A 1 194 ? -0.497 0.980 -27.632 1.00 88.56 194 ALA A CA 1
ATOM 1483 C C . ALA A 1 194 ? 0.315 1.135 -28.932 1.00 88.56 194 ALA A C 1
ATOM 1485 O O . ALA A 1 194 ? -0.246 1.512 -29.967 1.00 88.56 194 ALA A O 1
ATOM 1486 N N . ASP A 1 195 ? 1.609 0.809 -28.896 1.00 84.12 195 ASP A N 1
ATOM 1487 C CA . ASP A 1 195 ? 2.481 0.832 -30.072 1.00 84.12 195 ASP A CA 1
ATOM 1488 C C . ASP A 1 195 ? 2.348 -0.434 -30.932 1.00 84.12 195 ASP A C 1
ATOM 1490 O O . ASP A 1 195 ? 2.269 -0.331 -32.158 1.00 84.12 195 ASP A O 1
ATOM 1494 N N . ALA A 1 196 ? 2.211 -1.615 -30.315 1.00 81.75 196 ALA A N 1
ATOM 1495 C CA . ALA A 1 196 ? 2.061 -2.890 -31.027 1.00 81.75 196 ALA A CA 1
ATOM 1496 C C . ALA A 1 196 ? 0.804 -2.955 -31.914 1.00 81.75 196 ALA A C 1
ATOM 1498 O O . ALA A 1 196 ? 0.815 -3.605 -32.956 1.00 81.75 196 ALA A O 1
ATOM 1499 N N . GLY A 1 197 ? -0.266 -2.229 -31.566 1.00 76.44 197 GLY A N 1
ATOM 1500 C CA . GLY A 1 197 ? -1.467 -2.120 -32.404 1.00 76.44 197 GLY A CA 1
ATOM 1501 C C . GLY A 1 197 ? -1.236 -1.495 -33.791 1.00 76.44 197 GLY A C 1
ATOM 1502 O O . GLY A 1 197 ? -2.165 -1.463 -34.598 1.00 76.44 197 GLY A O 1
ATOM 1503 N N . LYS A 1 198 ? -0.028 -0.989 -34.078 1.00 75.88 198 LYS A N 1
ATOM 1504 C CA . LYS A 1 198 ? 0.347 -0.390 -35.368 1.00 75.88 198 LYS A CA 1
ATOM 1505 C C . LYS A 1 198 ? 1.228 -1.290 -36.239 1.00 75.88 198 LYS A C 1
ATOM 1507 O O . LYS A 1 198 ? 1.334 -1.017 -37.432 1.00 75.88 198 LYS A O 1
ATOM 1512 N N . GLU A 1 199 ? 1.826 -2.345 -35.688 1.00 73.38 199 GLU A N 1
ATOM 1513 C CA . GLU A 1 199 ? 2.768 -3.210 -36.408 1.00 73.38 199 GLU A CA 1
ATOM 1514 C C . GLU A 1 199 ? 2.360 -4.689 -36.274 1.00 73.38 199 GLU A C 1
ATOM 1516 O O . GLU A 1 199 ? 2.575 -5.331 -35.247 1.00 73.38 199 GLU A O 1
ATOM 1521 N N . GLU A 1 200 ? 1.755 -5.251 -37.330 1.00 73.19 200 GLU A N 1
ATOM 1522 C CA . GLU A 1 200 ? 1.485 -6.693 -37.427 1.00 73.19 200 GLU A CA 1
ATOM 1523 C C . GLU A 1 200 ? 2.816 -7.466 -37.465 1.00 73.19 200 GLU A C 1
ATOM 1525 O O . GLU A 1 200 ? 3.471 -7.543 -38.504 1.00 73.19 200 GLU A O 1
ATOM 1530 N N . GLY A 1 201 ? 3.221 -8.039 -36.326 1.00 74.38 201 GLY A N 1
ATOM 1531 C CA . GLY A 1 201 ? 4.382 -8.934 -36.227 1.00 74.38 201 GLY A CA 1
ATOM 1532 C C . GLY A 1 201 ? 5.393 -8.624 -35.119 1.00 74.38 201 GLY A C 1
ATOM 1533 O O . GLY A 1 201 ? 6.445 -9.260 -35.098 1.00 74.38 201 GLY A O 1
ATOM 1534 N N . ALA A 1 202 ? 5.113 -7.681 -34.215 1.00 59.88 202 ALA A N 1
ATOM 1535 C CA . ALA A 1 202 ? 6.027 -7.357 -33.120 1.00 59.88 202 ALA A CA 1
ATOM 1536 C C . ALA A 1 202 ? 6.163 -8.522 -32.114 1.00 59.88 202 ALA A C 1
ATOM 1538 O O . ALA A 1 202 ? 5.171 -8.988 -31.548 1.00 59.88 202 ALA A O 1
ATOM 1539 N N . GLU A 1 203 ? 7.401 -8.981 -31.895 1.00 71.38 203 GLU A N 1
ATOM 1540 C CA . GLU A 1 203 ? 7.777 -9.869 -30.786 1.00 71.38 203 GLU A CA 1
ATOM 1541 C C . GLU A 1 203 ? 7.296 -9.286 -29.445 1.00 71.38 203 GLU A C 1
ATOM 1543 O O . GLU A 1 203 ? 7.302 -8.067 -29.253 1.00 71.38 203 GLU A O 1
ATOM 1548 N N . GLU A 1 204 ? 6.876 -10.152 -28.512 1.00 72.12 204 GLU A N 1
ATOM 1549 C CA . GLU A 1 204 ? 6.480 -9.753 -27.156 1.00 72.12 204 GLU A CA 1
ATOM 1550 C C . GLU A 1 204 ? 7.531 -8.807 -26.556 1.00 72.12 204 GLU A C 1
ATOM 1552 O O . GLU A 1 204 ? 8.695 -9.177 -26.389 1.00 72.12 204 GLU A O 1
ATOM 1557 N N . SER A 1 205 ? 7.132 -7.568 -26.239 1.00 62.44 205 SER A N 1
ATOM 1558 C CA . SER A 1 205 ? 8.047 -6.597 -25.635 1.00 62.44 205 SER A CA 1
ATOM 1559 C C . SER A 1 205 ? 8.632 -7.170 -24.341 1.00 62.44 205 SER A C 1
ATOM 1561 O O . SER A 1 205 ? 7.862 -7.518 -23.436 1.00 62.44 205 SER A O 1
ATOM 1563 N N . PRO A 1 206 ? 9.970 -7.248 -24.206 1.00 81.00 206 PRO A N 1
ATOM 1564 C CA . PRO A 1 206 ? 10.613 -7.938 -23.097 1.00 81.00 206 PRO A CA 1
ATOM 1565 C C . PRO A 1 206 ? 10.649 -7.036 -21.862 1.00 81.00 206 PRO A C 1
ATOM 1567 O O . PRO A 1 206 ? 11.705 -6.586 -21.419 1.00 81.00 206 PRO A O 1
ATOM 1570 N N . ILE A 1 207 ? 9.481 -6.725 -21.301 1.00 90.31 207 ILE A N 1
ATOM 1571 C CA . ILE A 1 207 ? 9.407 -6.015 -20.027 1.00 90.31 207 ILE A CA 1
ATOM 1572 C C . ILE A 1 207 ? 9.908 -6.979 -18.949 1.00 90.31 207 ILE A C 1
ATOM 1574 O O . ILE A 1 207 ? 9.315 -8.048 -18.773 1.00 90.31 207 ILE A O 1
ATOM 1578 N N . PRO A 1 208 ? 10.989 -6.637 -18.227 1.00 94.00 208 PRO A N 1
ATOM 1579 C CA . PRO A 1 208 ? 11.598 -7.558 -17.286 1.00 94.00 208 PRO A CA 1
ATOM 1580 C C . PRO A 1 208 ? 10.628 -7.889 -16.151 1.00 94.00 208 PRO A C 1
ATOM 1582 O O . PRO A 1 208 ? 9.885 -7.038 -15.656 1.00 94.00 208 PRO A O 1
ATOM 1585 N N . THR A 1 209 ? 10.652 -9.144 -15.714 1.00 93.88 209 THR A N 1
ATOM 1586 C CA . THR A 1 209 ? 9.875 -9.623 -14.563 1.00 93.88 209 THR A CA 1
ATOM 1587 C C . THR A 1 209 ? 10.582 -9.311 -13.244 1.00 93.88 209 THR A C 1
ATOM 1589 O O . THR A 1 209 ? 9.928 -9.025 -12.241 1.00 93.88 209 THR A O 1
ATOM 1592 N N . CYS A 1 210 ? 11.917 -9.281 -13.262 1.00 96.50 210 CYS A N 1
ATOM 1593 C CA . CYS A 1 210 ? 12.768 -8.956 -12.122 1.00 96.50 210 CYS A CA 1
ATOM 1594 C C . CYS A 1 210 ? 13.363 -7.552 -12.251 1.00 96.50 210 CYS A C 1
ATOM 1596 O O . CYS A 1 210 ? 14.005 -7.226 -13.248 1.00 96.50 210 CYS A O 1
ATOM 1598 N N . TRP A 1 211 ? 13.193 -6.746 -11.208 1.00 96.56 211 TRP A N 1
ATOM 1599 C CA . TRP A 1 211 ? 13.648 -5.361 -11.159 1.00 96.56 211 TRP A CA 1
ATOM 1600 C C . TRP A 1 211 ? 14.640 -5.160 -10.024 1.00 96.56 211 TRP A C 1
ATOM 1602 O O . TRP A 1 211 ? 14.403 -5.605 -8.901 1.00 96.56 211 TRP A O 1
ATOM 1612 N N . ALA A 1 212 ? 15.730 -4.452 -10.314 1.00 95.44 212 ALA A N 1
ATOM 1613 C CA . ALA A 1 212 ? 16.686 -4.001 -9.316 1.00 95.44 212 ALA A CA 1
ATOM 1614 C C . ALA A 1 212 ? 16.447 -2.523 -8.987 1.00 95.44 212 ALA A C 1
ATOM 1616 O O . ALA A 1 212 ? 16.215 -1.708 -9.880 1.00 95.44 212 ALA A O 1
ATOM 1617 N N . PHE A 1 213 ? 16.534 -2.155 -7.713 1.00 93.56 213 PHE A N 1
ATOM 1618 C CA . PHE A 1 213 ? 16.428 -0.764 -7.276 1.00 93.56 213 PHE A CA 1
ATOM 1619 C C . PHE A 1 213 ? 17.366 -0.478 -6.113 1.00 93.56 213 PHE A C 1
ATOM 1621 O O . PHE A 1 213 ? 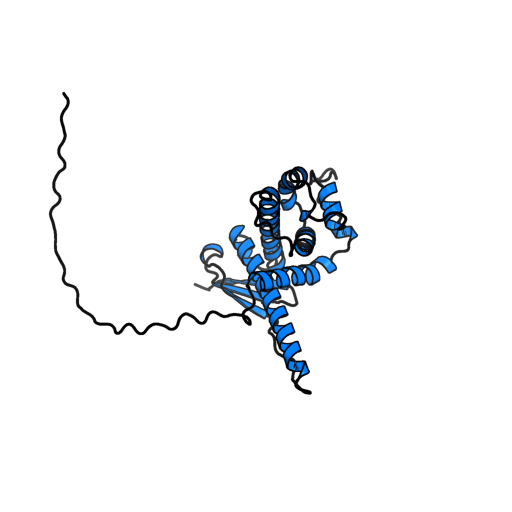17.710 -1.364 -5.335 1.00 93.56 213 PHE A O 1
ATOM 1628 N N . LYS A 1 214 ? 17.772 0.784 -5.978 1.00 92.50 214 LYS A N 1
ATOM 1629 C CA . LYS A 1 214 ? 18.608 1.221 -4.860 1.00 92.50 214 LYS A CA 1
ATOM 1630 C C . LYS A 1 214 ? 17.780 1.308 -3.574 1.00 92.50 214 LYS A C 1
ATOM 1632 O O . LYS A 1 214 ? 16.690 1.887 -3.590 1.00 92.50 214 LYS A O 1
ATOM 1637 N N . VAL A 1 215 ? 18.315 0.778 -2.478 1.00 92.31 215 VAL A N 1
ATOM 1638 C CA . VAL A 1 215 ? 17.782 0.962 -1.117 1.00 92.31 215 VAL A CA 1
ATOM 1639 C C . VAL A 1 215 ? 18.690 1.897 -0.312 1.00 92.31 215 VAL A C 1
ATOM 1641 O O . VAL A 1 215 ? 19.832 2.150 -0.689 1.00 92.31 215 VAL A O 1
ATOM 1644 N N . ASP A 1 216 ? 18.161 2.468 0.769 1.00 89.81 216 ASP A N 1
ATOM 1645 C CA . ASP A 1 216 ? 18.922 3.354 1.655 1.00 89.81 216 ASP A CA 1
ATOM 1646 C C . ASP A 1 216 ? 19.863 2.537 2.555 1.00 89.81 216 ASP A C 1
ATOM 1648 O O . ASP A 1 216 ? 19.422 1.858 3.483 1.00 89.81 216 ASP A O 1
ATOM 1652 N N . GLU A 1 217 ? 21.164 2.628 2.287 1.00 89.19 217 GLU A N 1
ATOM 1653 C CA . GLU A 1 217 ? 22.221 1.903 3.003 1.00 89.19 217 GLU A CA 1
ATOM 1654 C C . GLU A 1 217 ? 22.223 2.181 4.508 1.00 89.19 217 GLU A C 1
ATOM 1656 O O . GLU A 1 217 ? 22.505 1.278 5.300 1.00 89.19 217 GLU A O 1
ATOM 1661 N N . THR A 1 218 ? 21.856 3.402 4.915 1.00 88.06 218 THR A N 1
ATOM 1662 C CA . THR A 1 218 ? 21.815 3.793 6.333 1.00 88.06 218 THR A CA 1
ATOM 1663 C C . THR A 1 218 ? 20.717 3.058 7.096 1.00 88.06 218 THR A C 1
ATOM 1665 O O . THR A 1 218 ? 20.832 2.833 8.299 1.00 88.06 218 THR A O 1
ATOM 1668 N N . ARG A 1 219 ? 19.666 2.638 6.384 1.00 87.38 219 ARG A N 1
ATOM 1669 C CA . ARG A 1 219 ? 18.500 1.942 6.936 1.00 87.38 219 ARG A CA 1
ATOM 1670 C C . ARG A 1 219 ? 18.584 0.423 6.804 1.00 87.38 219 ARG A C 1
ATOM 1672 O O . ARG A 1 219 ? 17.870 -0.278 7.515 1.00 87.38 219 ARG A O 1
ATOM 1679 N N . TRP A 1 220 ? 19.437 -0.071 5.904 1.00 85.88 220 TRP A N 1
ATOM 1680 C CA . TRP A 1 220 ? 19.548 -1.488 5.535 1.00 85.88 220 TRP A CA 1
ATOM 1681 C C . TRP A 1 220 ? 20.944 -2.093 5.776 1.00 85.88 220 TRP A C 1
ATOM 1683 O O . TRP A 1 220 ? 21.287 -3.114 5.177 1.00 85.88 220 TRP A O 1
ATOM 1693 N N . GLY A 1 221 ? 21.755 -1.480 6.646 1.00 77.06 221 GLY A N 1
ATOM 1694 C CA . GLY A 1 221 ? 22.981 -2.079 7.188 1.00 77.06 221 GLY A CA 1
ATOM 1695 C C . GLY A 1 221 ? 23.991 -2.515 6.122 1.00 77.06 221 GLY A C 1
ATOM 1696 O O . GLY A 1 221 ? 24.334 -3.692 6.063 1.00 77.06 221 GLY A O 1
ATOM 1697 N N . ALA A 1 222 ? 24.441 -1.571 5.284 1.00 77.44 222 ALA A N 1
ATOM 1698 C CA . ALA A 1 222 ? 25.361 -1.776 4.148 1.00 77.44 222 ALA A CA 1
ATOM 1699 C C . ALA A 1 222 ? 24.770 -2.503 2.920 1.00 77.44 222 ALA A C 1
ATOM 1701 O O . ALA A 1 222 ? 25.493 -2.897 2.005 1.00 77.44 222 ALA A O 1
ATOM 1702 N N . SER A 1 223 ? 23.446 -2.658 2.857 1.00 72.69 223 SER A N 1
ATOM 1703 C CA . SER A 1 223 ? 22.769 -3.093 1.631 1.00 72.69 223 SER A CA 1
ATOM 1704 C C . SER A 1 223 ? 22.479 -1.920 0.710 1.00 72.69 223 SER A C 1
ATOM 1706 O O . SER A 1 223 ? 21.864 -0.947 1.137 1.00 72.69 223 SER A O 1
ATOM 1708 N N . SER A 1 224 ? 22.872 -2.037 -0.559 1.00 82.19 224 SER A N 1
ATOM 1709 C CA . SER A 1 224 ? 22.688 -0.973 -1.556 1.00 82.19 224 SER A CA 1
ATOM 1710 C C . SER A 1 224 ? 21.546 -1.257 -2.530 1.00 82.19 224 SER A C 1
ATOM 1712 O O . SER A 1 224 ? 21.007 -0.316 -3.115 1.00 82.19 224 SER A O 1
ATOM 1714 N N . TYR A 1 225 ? 21.140 -2.522 -2.710 1.00 92.94 225 TYR A N 1
ATOM 1715 C CA . TYR A 1 225 ? 20.179 -2.900 -3.751 1.00 92.94 225 TYR A CA 1
ATOM 1716 C C . TYR A 1 225 ? 19.096 -3.860 -3.256 1.00 92.94 225 TYR A C 1
ATOM 1718 O O . TYR A 1 225 ? 19.352 -4.766 -2.468 1.00 92.94 225 TYR A O 1
ATOM 1726 N N . GLY A 1 226 ? 17.879 -3.673 -3.755 1.00 94.12 226 GLY A N 1
ATOM 1727 C CA . GLY A 1 226 ? 16.786 -4.632 -3.677 1.00 94.12 226 GLY A CA 1
ATOM 1728 C C . GLY A 1 226 ? 16.517 -5.246 -5.047 1.00 94.12 226 GLY A C 1
ATOM 1729 O O . GLY A 1 226 ? 16.625 -4.562 -6.064 1.00 94.12 226 GLY A O 1
ATOM 1730 N N . LEU A 1 227 ? 16.166 -6.528 -5.063 1.00 96.31 227 LEU A N 1
ATOM 1731 C CA . LEU A 1 227 ? 15.582 -7.229 -6.200 1.00 96.31 227 LEU A CA 1
ATOM 1732 C C . LEU A 1 227 ? 14.111 -7.497 -5.907 1.00 96.31 227 LEU A C 1
ATOM 1734 O O . LEU A 1 227 ? 13.767 -7.891 -4.793 1.00 96.31 227 LEU A O 1
ATOM 1738 N N . PHE A 1 228 ? 13.254 -7.318 -6.903 1.00 97.00 228 PHE A N 1
ATOM 1739 C CA . PHE A 1 228 ? 11.836 -7.632 -6.795 1.00 97.00 228 PHE A CA 1
ATOM 1740 C C . PHE A 1 228 ? 11.341 -8.363 -8.036 1.00 97.00 228 PHE A C 1
ATOM 1742 O O . PHE A 1 228 ? 11.506 -7.878 -9.157 1.00 97.00 228 PHE A O 1
ATOM 1749 N N . ASN A 1 229 ? 10.735 -9.528 -7.818 1.00 96.31 229 ASN A N 1
ATOM 1750 C CA . ASN A 1 229 ? 10.074 -10.302 -8.856 1.00 96.31 229 ASN A CA 1
ATOM 1751 C C . ASN A 1 229 ? 8.592 -9.913 -8.898 1.00 96.31 229 ASN A C 1
ATOM 1753 O O . ASN A 1 229 ? 7.833 -10.166 -7.963 1.00 96.31 229 ASN A O 1
ATOM 1757 N N . CYS A 1 230 ? 8.174 -9.301 -10.001 1.00 95.31 230 CYS A N 1
ATOM 1758 C CA . CYS A 1 230 ? 6.827 -8.767 -10.153 1.00 95.31 230 CYS A CA 1
ATOM 1759 C C . CYS A 1 230 ? 5.755 -9.848 -10.382 1.00 95.31 230 CYS A C 1
ATOM 1761 O O . CYS A 1 230 ? 4.567 -9.527 -10.348 1.00 95.31 230 CYS A O 1
ATOM 1763 N N . GLU A 1 231 ? 6.148 -11.092 -10.667 1.00 93.00 231 GLU A N 1
ATOM 1764 C CA . GLU A 1 231 ? 5.232 -12.224 -10.857 1.00 93.00 231 GLU A CA 1
ATOM 1765 C C . GLU A 1 231 ? 4.960 -12.944 -9.539 1.00 93.00 231 GLU A C 1
ATOM 1767 O O . GLU A 1 231 ? 3.808 -13.213 -9.211 1.00 93.00 231 GLU A O 1
ATOM 1772 N N . THR A 1 232 ? 6.009 -13.213 -8.755 1.00 93.94 232 THR A N 1
ATOM 1773 C CA . THR A 1 232 ? 5.874 -13.887 -7.452 1.00 93.94 232 THR A CA 1
ATOM 1774 C C . THR A 1 232 ? 5.600 -12.917 -6.308 1.00 93.94 232 THR A C 1
ATOM 1776 O O . THR A 1 232 ? 5.211 -13.339 -5.222 1.00 93.94 232 THR A O 1
ATOM 1779 N N . THR A 1 233 ? 5.772 -11.610 -6.535 1.00 94.94 233 THR A N 1
ATOM 1780 C CA . THR A 1 233 ? 5.730 -10.544 -5.517 1.00 94.94 233 THR A CA 1
ATOM 1781 C C . THR A 1 233 ? 6.771 -10.712 -4.407 1.00 94.94 233 THR A C 1
ATOM 1783 O O . THR A 1 233 ? 6.629 -10.158 -3.318 1.00 94.94 233 THR A O 1
ATOM 1786 N N . GLU A 1 234 ? 7.845 -11.452 -4.677 1.00 95.50 234 GLU A N 1
ATOM 1787 C CA . GLU A 1 234 ? 8.941 -11.659 -3.735 1.00 95.50 234 GLU A CA 1
ATOM 1788 C C . GLU A 1 234 ? 10.005 -10.572 -3.883 1.00 95.50 234 GLU A C 1
ATOM 1790 O O . GLU A 1 234 ? 10.380 -10.174 -4.990 1.00 95.50 234 GLU A O 1
ATOM 1795 N N . ALA A 1 235 ? 10.514 -10.106 -2.745 1.00 95.62 235 ALA A N 1
ATOM 1796 C CA . ALA A 1 235 ? 11.569 -9.112 -2.653 1.00 95.62 235 ALA A CA 1
ATOM 1797 C C . ALA A 1 235 ? 12.769 -9.661 -1.873 1.00 95.62 235 ALA A C 1
ATOM 1799 O O . ALA A 1 235 ? 12.618 -10.313 -0.840 1.00 95.62 235 ALA A O 1
ATOM 1800 N N . VAL A 1 236 ? 13.976 -9.336 -2.329 1.00 95.19 236 VAL A N 1
ATOM 1801 C CA . VAL A 1 236 ? 15.228 -9.663 -1.637 1.00 95.19 236 VAL A CA 1
ATOM 1802 C C . VAL A 1 236 ? 16.084 -8.411 -1.545 1.00 95.19 236 VAL A C 1
ATOM 1804 O O . VAL A 1 236 ? 16.323 -7.748 -2.550 1.00 95.19 236 VAL A O 1
ATOM 1807 N N . VAL A 1 237 ? 16.577 -8.095 -0.348 1.00 92.94 237 VAL A N 1
ATOM 1808 C CA . VAL A 1 237 ? 17.558 -7.022 -0.149 1.00 92.94 237 VAL A CA 1
ATOM 1809 C C . VAL A 1 237 ? 18.962 -7.626 -0.158 1.00 92.94 237 VAL A C 1
ATOM 1811 O O . VAL A 1 237 ? 19.286 -8.494 0.654 1.00 92.94 237 VAL A O 1
ATOM 1814 N N . LEU A 1 238 ? 19.783 -7.192 -1.114 1.00 91.31 238 LEU A N 1
ATOM 1815 C CA . LEU A 1 238 ? 21.156 -7.643 -1.305 1.00 91.31 238 LEU A CA 1
ATOM 1816 C C . LEU A 1 238 ? 22.105 -6.749 -0.502 1.00 91.31 238 LEU A C 1
ATOM 1818 O O . LEU A 1 238 ? 22.183 -5.540 -0.736 1.00 91.31 238 LEU A O 1
ATOM 1822 N N . GLY A 1 239 ? 22.847 -7.348 0.427 1.00 81.94 239 GLY A N 1
ATOM 1823 C CA . GLY A 1 239 ? 23.921 -6.650 1.133 1.00 81.94 239 GLY A CA 1
AT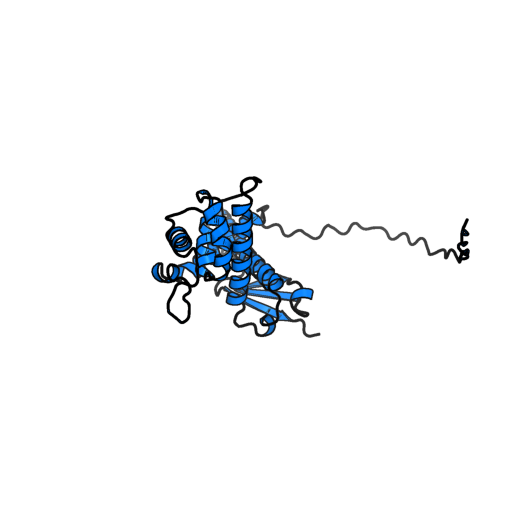OM 1824 C C . GLY A 1 239 ? 25.191 -6.594 0.300 1.00 81.94 239 GLY A C 1
ATOM 1825 O O . GLY A 1 239 ? 25.485 -7.553 -0.412 1.00 81.94 239 GLY A O 1
ATOM 1826 N N . GLY A 1 240 ? 25.939 -5.496 0.405 1.00 72.44 240 GLY A N 1
ATOM 1827 C CA . GLY A 1 240 ? 27.310 -5.466 -0.087 1.00 72.44 240 GLY A CA 1
ATOM 1828 C C . GLY A 1 240 ? 28.182 -6.339 0.810 1.00 72.44 240 GLY A C 1
ATOM 1829 O O . GLY A 1 240 ? 28.204 -6.138 2.025 1.00 72.44 240 GLY A O 1
ATOM 1830 N N . ASP A 1 241 ? 28.878 -7.315 0.233 1.00 67.50 241 ASP A N 1
ATOM 1831 C CA . ASP A 1 241 ? 29.989 -7.967 0.924 1.00 67.50 241 ASP A CA 1
ATOM 1832 C C . ASP A 1 241 ? 31.091 -6.907 1.067 1.00 67.50 241 ASP A C 1
ATOM 1834 O O . ASP A 1 241 ? 31.715 -6.519 0.078 1.00 67.50 241 ASP A O 1
ATOM 1838 N N . SER A 1 242 ? 31.223 -6.343 2.271 1.00 57.62 242 SER A N 1
ATOM 1839 C CA . SER A 1 242 ? 32.288 -5.389 2.615 1.00 57.62 242 SER A CA 1
ATOM 1840 C C . SER A 1 242 ? 33.541 -6.118 3.072 1.00 57.62 242 SER A C 1
ATOM 1842 O O . SER A 1 242 ? 33.390 -7.121 3.808 1.00 57.62 242 SER A O 1
#

Radius of gyration: 25.63 Å; chains: 1; bounding box: 69×63×79 Å

Secondary structure (DSSP, 8-state):
---PPPPPP------------------PPPP----STT--HHHHHHHHHHHHIIIIITTS-HHHHT---B-TTS-BS-TTHHHHHHHHTTSS-GGGS-HHHHHHHGGGGGGS-HHHHHHHHHHTTT----SGGGHHHHHHHHHHHHHHHHHHHHHHTTT-GGGGG--HHHHHHHHHHHHHHHHHHHHHHHHHHHHHTT-TTPPPP---SEEEEE--TTTTTTEEEEEEETTTTEEEEEEP--